Protein AF-A0ABD6YXN8-F1 (afdb_monomer)

Nearest PDB structures (foldseek):
  8iyj-assembly1_V  TM=2.439E-01  e=3.444E+00  Mus musculus
  9cpc-assembly1_4I  TM=1.760E-01  e=2.068E+00  Sus scrofa
  8iyj-assembly1_U  TM=2.249E-01  e=4.838E+00  Mus musculus
  8snb-assembly1_7A  TM=2.550E-01  e=9.021E+00  Strongylocentrotus purpuratus

Mean predicted aligned error: 10.05 Å

pLDDT: mean 81.71, std 11.77, range [41.84, 97.56]

Sequence (280 aa):
MTPPTSPSLIRRILGRIPLLLIFLFILSIIGGIIVLNNLTIAENWFGLNEYQVVETRHQIIRLFPYFWVAGILLVFLVGLVIGIKKRKKSPFYWLFSLLLLPVILFCIGVVSTFLPVDRQLFREEASAKEIMAALPNQSSFKDKELQLVSYSFHIRNVPLKSGIYAVARVINPNTGLQDEYWYYPENLLTKWKKDDDTIELSMEDTIAFDAIDWGVIPKIIKDSEARAAQLDHYVPGVSIVILNGFQGEWTWTVGLNGIRNRTEINYVYDLKGNYQSEWQ

Radius of gyration: 26.65 Å; Cα contacts (8 Å, |Δi|>4): 409; chains: 1; bounding box: 86×31×72 Å

Secondary structure (DSSP, 8-state):
-PPP-PPPHHHHHHHHHHHHHHHHHHHHHHHHHHHHH-HHHHHHHH---HHHHHHHHHHHHHHHHHHHHHHHHHHHHHHHHHHHHTT---HHHHHIIIIIHHHHHHHHHHHHH---TTTTTTTSHHHHHHHHHTTTTSGGGTT-PPEEEEEEEEEEETTTTEEEEEEEEEE-TTTSSEEEEEE-TT-SS-SEEE-S----------EETTSS-TTHHHHHHHHHHHHHTTSSS---EEEEEEEEEETTEEEEEEEEEPTTSSEEEEEEEETT--EEEEE-

Solvent-accessible surface area (backbone atoms only — not comparable to full-atom values): 15295 Å² total; per-residue (Å²): 137,83,77,83,79,74,74,50,71,65,58,56,48,62,66,42,48,62,56,50,52,50,52,52,50,50,51,50,51,54,51,49,54,54,33,56,73,29,66,70,51,29,30,75,77,69,70,40,53,74,45,56,35,53,45,54,44,42,55,50,60,68,45,46,63,56,55,46,53,52,50,41,52,48,51,34,51,52,38,51,52,50,37,62,77,67,64,62,80,55,65,67,55,51,47,39,40,66,43,50,48,40,50,50,51,47,51,50,42,44,72,74,56,49,72,42,90,56,47,49,44,59,62,35,44,69,47,24,35,54,61,59,55,51,59,59,68,33,82,94,35,64,98,54,81,50,33,32,48,34,37,38,36,40,30,71,38,34,70,70,39,17,73,51,39,35,40,42,30,28,42,36,84,87,77,76,43,48,41,41,32,38,35,35,75,84,43,89,86,59,39,70,39,73,53,92,66,69,60,90,69,82,92,70,44,70,44,55,55,83,79,52,61,51,47,31,55,23,51,42,53,52,52,52,48,59,54,47,71,70,49,98,57,62,57,61,33,63,28,35,40,35,39,45,44,58,97,81,46,52,35,33,40,40,28,27,26,31,87,83,80,40,75,51,41,34,40,32,18,41,69,84,46,47,82,73,52,71,52,111

Structure (mmCIF, N/CA/C/O backbone):
data_AF-A0ABD6YXN8-F1
#
_entry.id   AF-A0ABD6YXN8-F1
#
loop_
_atom_site.group_PDB
_atom_site.id
_atom_site.type_symbol
_atom_site.label_atom_id
_atom_site.label_alt_id
_atom_site.label_comp_id
_atom_site.label_asym_id
_atom_site.label_entity_id
_atom_site.label_seq_id
_atom_site.pdbx_PDB_ins_code
_atom_site.Cartn_x
_atom_site.Cartn_y
_atom_site.Cartn_z
_atom_site.occupancy
_atom_site.B_iso_or_equiv
_atom_site.auth_seq_id
_atom_site.auth_comp_id
_atom_site.auth_asym_id
_atom_site.auth_atom_id
_atom_site.pdbx_PDB_model_num
ATOM 1 N N . MET A 1 1 ? 61.738 5.029 -36.314 1.00 42.66 1 MET A N 1
ATOM 2 C CA . MET A 1 1 ? 60.517 5.729 -35.861 1.00 42.66 1 MET A CA 1
ATOM 3 C C . MET A 1 1 ? 59.343 5.176 -36.652 1.00 42.66 1 MET A C 1
ATOM 5 O O . MET A 1 1 ? 59.288 5.392 -37.852 1.00 42.66 1 MET A O 1
ATOM 9 N N . THR A 1 2 ? 58.471 4.388 -36.028 1.00 41.84 2 THR A N 1
ATOM 10 C CA . THR A 1 2 ? 57.230 3.908 -36.655 1.00 41.84 2 THR A CA 1
ATOM 11 C C . THR A 1 2 ? 56.144 4.976 -36.497 1.00 41.84 2 THR A C 1
ATOM 13 O O . THR A 1 2 ? 55.993 5.515 -35.398 1.00 41.84 2 THR A O 1
ATOM 16 N N . PRO A 1 3 ? 55.404 5.334 -37.561 1.00 49.16 3 PRO A N 1
ATOM 17 C CA . PRO A 1 3 ? 54.353 6.336 -37.457 1.00 49.16 3 PRO A CA 1
ATOM 18 C C . PRO A 1 3 ? 53.183 5.767 -36.637 1.00 49.16 3 PRO A C 1
ATOM 20 O O . PRO A 1 3 ? 52.919 4.561 -36.705 1.00 49.16 3 PRO A O 1
ATOM 23 N N . PRO A 1 4 ? 52.454 6.592 -35.867 1.00 51.44 4 PRO A N 1
ATOM 24 C CA . PRO A 1 4 ? 51.252 6.130 -35.194 1.00 51.44 4 PRO A CA 1
ATOM 25 C C . PRO A 1 4 ? 50.220 5.747 -36.257 1.00 51.44 4 PRO A C 1
ATOM 27 O O . PRO A 1 4 ? 49.795 6.575 -37.065 1.00 51.44 4 PRO A O 1
ATOM 30 N N . THR A 1 5 ? 49.812 4.480 -36.271 1.00 54.66 5 THR A N 1
ATOM 31 C CA . THR A 1 5 ? 48.725 4.003 -37.121 1.00 54.66 5 THR A CA 1
ATOM 32 C C . THR A 1 5 ? 47.435 4.700 -36.699 1.00 54.66 5 THR A C 1
ATOM 34 O O . THR A 1 5 ? 46.841 4.400 -35.662 1.00 54.66 5 THR A O 1
ATOM 37 N N . SER A 1 6 ? 47.005 5.669 -37.511 1.00 57.62 6 SER A N 1
ATOM 38 C CA . SER A 1 6 ? 45.659 6.234 -37.452 1.00 57.62 6 SER A CA 1
ATOM 39 C C . SER A 1 6 ? 44.658 5.074 -37.382 1.00 57.62 6 SER A C 1
ATOM 41 O O . SER A 1 6 ? 44.690 4.211 -38.265 1.00 57.62 6 SER A O 1
ATOM 43 N N . PRO A 1 7 ? 43.792 4.988 -36.352 1.00 58.97 7 PRO A N 1
ATOM 44 C CA . PRO A 1 7 ? 42.787 3.938 -36.311 1.00 58.97 7 PRO A CA 1
ATOM 45 C C . PRO A 1 7 ? 41.948 4.041 -37.584 1.00 58.97 7 PRO A C 1
ATOM 47 O O . PRO A 1 7 ? 41.478 5.132 -37.918 1.00 58.97 7 PRO A O 1
ATOM 50 N N . SER A 1 8 ? 41.802 2.918 -38.298 1.00 65.12 8 SER A N 1
ATOM 51 C CA . SER A 1 8 ? 41.073 2.875 -39.566 1.00 65.12 8 SER A CA 1
ATOM 52 C C . SER A 1 8 ? 39.699 3.528 -39.406 1.00 65.12 8 SER A C 1
ATOM 54 O O . SER A 1 8 ? 39.078 3.455 -38.340 1.00 65.12 8 SER A O 1
ATOM 56 N N . LEU A 1 9 ? 39.223 4.187 -40.461 1.00 63.34 9 LEU A N 1
ATOM 57 C CA . LEU A 1 9 ? 37.943 4.902 -40.474 1.00 63.34 9 LEU A CA 1
ATOM 58 C C . LEU A 1 9 ? 36.795 4.006 -39.952 1.00 63.34 9 LEU A C 1
ATOM 60 O O . LEU A 1 9 ? 35.971 4.442 -39.153 1.00 63.34 9 LEU A O 1
ATOM 64 N N . ILE A 1 10 ? 36.863 2.710 -40.273 1.00 59.16 10 ILE A N 1
ATOM 65 C CA . ILE A 1 10 ? 36.002 1.624 -39.786 1.00 59.16 10 ILE A CA 1
ATOM 66 C C . ILE A 1 10 ? 36.055 1.477 -38.255 1.00 59.16 10 ILE A C 1
ATOM 68 O O . ILE A 1 10 ? 35.013 1.428 -37.613 1.00 59.16 10 ILE A O 1
ATOM 72 N N . ARG A 1 11 ? 37.241 1.485 -37.631 1.00 58.16 11 ARG A N 1
ATOM 73 C CA . ARG A 1 11 ? 37.408 1.382 -36.166 1.00 58.16 11 ARG A CA 1
ATOM 74 C C . ARG A 1 11 ? 36.873 2.616 -35.428 1.00 58.16 11 ARG A C 1
ATOM 76 O O . ARG A 1 11 ? 36.373 2.491 -34.312 1.00 58.16 11 ARG A O 1
ATOM 83 N N . ARG A 1 12 ? 36.944 3.803 -36.049 1.00 61.56 12 ARG A N 1
ATOM 84 C CA . ARG A 1 12 ? 36.317 5.036 -35.529 1.00 61.56 12 ARG A CA 1
ATOM 85 C C . ARG A 1 12 ? 34.792 5.001 -35.646 1.00 61.56 12 ARG A C 1
ATOM 87 O O . ARG A 1 12 ? 34.126 5.442 -34.716 1.00 61.56 12 ARG A O 1
ATOM 94 N N . ILE A 1 13 ? 34.247 4.471 -36.743 1.00 62.78 13 ILE A N 1
ATOM 95 C CA . ILE A 1 13 ? 32.797 4.311 -36.944 1.00 62.78 13 ILE A CA 1
ATOM 96 C C . ILE A 1 13 ? 32.237 3.254 -35.985 1.00 62.78 13 ILE A C 1
ATOM 98 O O . ILE A 1 13 ? 31.309 3.551 -35.241 1.00 62.78 13 ILE A O 1
ATOM 102 N N . LEU A 1 14 ? 32.858 2.073 -35.896 1.00 57.16 14 LEU A N 1
ATOM 103 C CA . LEU A 1 14 ? 32.475 1.012 -34.954 1.00 57.16 14 LEU A CA 1
ATOM 104 C C . LEU A 1 14 ? 32.554 1.451 -33.489 1.00 57.16 14 LEU A C 1
ATOM 106 O O . LEU A 1 14 ? 31.737 1.020 -32.689 1.00 57.16 14 LEU A O 1
ATOM 110 N N . GLY A 1 15 ? 33.480 2.345 -33.131 1.00 62.03 15 GLY A N 1
ATOM 111 C CA . GLY A 1 15 ? 33.519 2.942 -31.793 1.00 62.03 15 GLY A CA 1
ATOM 112 C C . GLY A 1 15 ? 32.379 3.932 -31.508 1.00 62.03 15 GLY A C 1
ATOM 113 O O . GLY A 1 15 ? 32.082 4.189 -30.344 1.00 62.03 15 GLY A O 1
ATOM 114 N N . ARG A 1 16 ? 31.734 4.484 -32.547 1.00 67.94 16 ARG A N 1
ATOM 115 C CA . ARG A 1 16 ? 30.609 5.433 -32.449 1.00 67.94 16 ARG A CA 1
ATOM 116 C C . ARG A 1 16 ? 29.239 4.760 -32.541 1.00 67.94 16 ARG A C 1
ATOM 118 O O . ARG A 1 16 ? 28.282 5.324 -32.025 1.00 67.94 16 ARG A O 1
ATOM 125 N N . ILE A 1 17 ? 29.145 3.569 -33.138 1.00 71.88 17 ILE A N 1
ATOM 126 C CA . ILE A 1 17 ? 27.901 2.780 -33.216 1.00 71.88 17 ILE A CA 1
ATOM 127 C C . ILE A 1 17 ? 27.285 2.528 -31.826 1.00 71.88 17 ILE A C 1
ATOM 129 O O . ILE A 1 17 ? 26.100 2.806 -31.671 1.00 71.88 17 ILE A O 1
ATOM 133 N N . PRO A 1 18 ? 28.036 2.107 -30.786 1.00 67.62 18 PRO A N 1
ATOM 134 C CA . PRO A 1 18 ? 27.482 1.952 -29.441 1.00 67.62 18 PRO A CA 1
ATOM 135 C C . PRO A 1 18 ? 26.894 3.255 -28.899 1.00 67.62 18 PRO A C 1
ATOM 137 O O . PRO A 1 18 ? 25.856 3.250 -28.252 1.00 67.62 18 PRO A O 1
ATOM 140 N N . LEU A 1 19 ? 27.539 4.382 -29.200 1.00 70.38 19 LEU A N 1
ATOM 141 C CA . LEU A 1 19 ? 27.128 5.705 -28.738 1.00 70.38 19 LEU A CA 1
ATOM 142 C C . LEU A 1 19 ? 25.850 6.177 -29.452 1.00 70.38 19 LEU A C 1
ATOM 144 O O . LEU A 1 19 ? 24.963 6.729 -28.811 1.00 70.38 19 LEU A O 1
ATOM 148 N N . LEU A 1 20 ? 25.726 5.888 -30.753 1.00 73.81 20 LEU A N 1
ATOM 149 C CA . LEU A 1 20 ? 24.503 6.099 -31.532 1.00 73.81 20 LEU A CA 1
ATOM 150 C C . LEU A 1 20 ? 23.351 5.223 -31.018 1.00 73.81 20 LEU A C 1
ATOM 152 O O . LEU A 1 20 ? 22.244 5.717 -30.848 1.00 73.81 20 LEU A O 1
ATOM 156 N N . LEU A 1 21 ? 23.606 3.941 -30.743 1.00 71.69 21 LEU A N 1
ATOM 157 C CA . LEU A 1 21 ? 22.595 3.023 -30.211 1.00 71.69 21 LEU A CA 1
ATOM 158 C C . LEU A 1 21 ? 22.110 3.462 -28.826 1.00 71.69 21 LEU A C 1
ATOM 160 O O . LEU A 1 21 ? 20.909 3.466 -28.585 1.00 71.69 21 LEU A O 1
ATOM 164 N N . ILE A 1 22 ? 23.019 3.902 -27.949 1.00 72.12 22 ILE A N 1
ATOM 165 C CA . ILE A 1 22 ? 22.663 4.496 -26.650 1.00 72.12 22 ILE A CA 1
ATOM 166 C C . ILE A 1 22 ? 21.808 5.751 -26.852 1.00 72.12 22 ILE A C 1
ATOM 168 O O . ILE A 1 22 ? 20.797 5.917 -26.178 1.00 72.12 22 ILE A O 1
ATOM 172 N N . PHE A 1 23 ? 22.176 6.620 -27.794 1.00 73.06 23 PHE A N 1
ATOM 173 C CA . PHE A 1 23 ? 21.411 7.830 -28.091 1.00 73.06 23 PHE A CA 1
ATOM 174 C C . PHE A 1 23 ? 19.995 7.520 -28.603 1.00 73.06 23 PHE A C 1
ATOM 176 O O . PHE A 1 23 ? 19.026 8.089 -28.103 1.00 73.06 23 PHE A O 1
ATOM 183 N N . LEU A 1 24 ? 19.856 6.580 -29.543 1.00 76.62 24 LEU A N 1
ATOM 184 C CA . LEU A 1 24 ? 18.557 6.127 -30.052 1.00 76.62 24 LEU A CA 1
ATOM 185 C C . LEU A 1 24 ? 17.719 5.450 -28.963 1.00 76.62 24 LEU A C 1
ATOM 187 O O . LEU A 1 24 ? 16.514 5.671 -28.891 1.00 76.62 24 LEU A O 1
ATOM 191 N N . PHE A 1 25 ? 18.353 4.678 -28.082 1.00 72.06 25 PHE A N 1
ATOM 192 C CA . PHE A 1 25 ? 17.695 4.065 -26.934 1.00 72.06 25 PHE A CA 1
ATOM 193 C C . PHE A 1 25 ? 17.151 5.119 -25.959 1.00 72.06 25 PHE A C 1
ATOM 195 O O . PHE A 1 25 ? 15.993 5.041 -25.558 1.00 72.06 25 PHE A O 1
ATOM 202 N N . ILE A 1 26 ? 17.938 6.155 -25.641 1.00 73.50 26 ILE A N 1
ATOM 203 C CA . ILE A 1 26 ? 17.490 7.278 -24.802 1.00 73.50 26 ILE A CA 1
ATOM 204 C C . ILE A 1 26 ? 16.318 8.017 -25.462 1.00 73.50 26 ILE A C 1
ATOM 206 O O . ILE A 1 26 ? 15.319 8.284 -24.796 1.00 73.50 26 ILE A O 1
ATOM 210 N N . LEU A 1 27 ? 16.398 8.305 -26.766 1.00 72.38 27 LEU A N 1
ATOM 211 C CA . LEU A 1 27 ? 15.293 8.915 -27.515 1.00 72.38 27 LEU A CA 1
ATOM 212 C C . LEU A 1 27 ? 14.026 8.053 -27.478 1.00 72.38 27 LEU A C 1
ATOM 214 O O . LEU A 1 27 ? 12.938 8.588 -27.284 1.00 72.38 27 LEU A O 1
ATOM 218 N N . SER A 1 28 ? 14.162 6.733 -27.613 1.00 71.06 28 SER A N 1
ATOM 219 C CA . SER A 1 28 ? 13.041 5.796 -27.515 1.00 71.06 28 SER A CA 1
ATOM 220 C C . SER A 1 28 ? 12.406 5.799 -26.123 1.00 71.06 28 SER A C 1
ATOM 222 O O . SER A 1 28 ? 11.184 5.735 -26.025 1.00 71.06 28 SER A O 1
ATOM 224 N N . ILE A 1 29 ? 13.204 5.898 -25.053 1.00 71.88 29 ILE A N 1
ATOM 225 C CA . ILE A 1 29 ? 12.693 6.009 -23.677 1.00 71.88 29 ILE A CA 1
ATOM 226 C C . ILE A 1 29 ? 11.925 7.319 -23.498 1.00 71.88 29 ILE A C 1
ATOM 228 O O . ILE A 1 29 ? 10.803 7.306 -22.999 1.00 71.88 29 ILE A O 1
ATOM 232 N N . ILE A 1 30 ? 12.502 8.446 -23.927 1.00 73.06 30 ILE A N 1
ATOM 233 C CA . ILE A 1 30 ? 11.860 9.764 -23.821 1.00 73.06 30 ILE A CA 1
ATOM 234 C C . ILE A 1 30 ? 10.550 9.783 -24.619 1.00 73.06 30 ILE A C 1
ATOM 236 O O . ILE A 1 30 ? 9.523 10.205 -24.093 1.00 73.06 30 ILE A O 1
ATOM 240 N N . GLY A 1 31 ? 10.565 9.270 -25.853 1.00 73.62 31 GLY A N 1
ATOM 241 C CA . GLY A 1 31 ? 9.370 9.130 -26.682 1.00 73.62 31 GLY A CA 1
ATOM 242 C C . GLY A 1 31 ? 8.301 8.265 -26.014 1.00 73.62 31 GLY A C 1
ATOM 243 O O . GLY A 1 31 ? 7.150 8.683 -25.926 1.00 73.62 31 GLY A O 1
ATOM 244 N N . GLY A 1 32 ? 8.687 7.114 -25.454 1.00 72.88 32 GLY A N 1
ATOM 245 C CA . GLY A 1 32 ? 7.783 6.239 -24.705 1.00 72.88 32 GLY A CA 1
ATOM 246 C C . GLY A 1 32 ? 7.149 6.925 -23.491 1.00 72.88 32 GLY A C 1
ATOM 247 O O . GLY A 1 32 ? 5.945 6.817 -23.290 1.00 72.88 32 GLY A O 1
ATOM 248 N N . ILE A 1 33 ? 7.919 7.697 -22.718 1.00 73.19 33 ILE A N 1
ATOM 249 C CA . ILE A 1 33 ? 7.402 8.452 -21.563 1.00 73.19 33 ILE A CA 1
ATOM 250 C C . ILE A 1 33 ? 6.413 9.544 -21.998 1.00 73.19 33 ILE A C 1
ATOM 252 O O . ILE A 1 33 ? 5.406 9.757 -21.323 1.00 73.19 33 ILE A O 1
ATOM 256 N N . ILE A 1 34 ? 6.678 10.238 -23.110 1.00 73.25 34 ILE A N 1
ATOM 257 C CA . ILE A 1 34 ? 5.770 11.265 -23.646 1.00 73.25 34 ILE A CA 1
ATOM 258 C C . ILE A 1 34 ? 4.446 10.630 -24.081 1.00 73.25 34 ILE A C 1
ATOM 260 O O . ILE A 1 34 ? 3.382 11.125 -23.712 1.00 73.25 34 ILE A O 1
ATOM 264 N N . VAL A 1 35 ? 4.511 9.514 -24.812 1.00 73.12 35 VAL A N 1
ATOM 265 C CA . VAL A 1 35 ? 3.330 8.760 -25.256 1.00 73.12 35 VAL A CA 1
ATOM 266 C C . VAL A 1 35 ? 2.512 8.288 -24.052 1.00 73.12 35 VAL A C 1
ATOM 268 O O . VAL A 1 35 ? 1.315 8.538 -23.990 1.00 73.12 35 VAL A O 1
ATOM 271 N N . LEU A 1 36 ? 3.148 7.668 -23.056 1.00 73.94 36 LEU A N 1
ATOM 272 C CA . LEU A 1 36 ? 2.460 7.091 -21.894 1.00 73.94 36 LEU A CA 1
ATOM 273 C C . LEU A 1 36 ? 1.880 8.127 -20.917 1.00 73.94 36 LEU A C 1
ATOM 275 O O . LEU A 1 36 ? 1.124 7.765 -20.016 1.00 73.94 36 LEU A O 1
ATOM 279 N N . ASN A 1 37 ? 2.218 9.407 -21.081 1.00 77.56 37 ASN A N 1
ATOM 280 C CA . ASN A 1 37 ? 1.626 10.509 -20.322 1.00 77.56 37 ASN A CA 1
ATOM 281 C C . ASN A 1 37 ? 0.539 11.267 -21.094 1.00 77.56 37 ASN A C 1
ATOM 283 O O . ASN A 1 37 ? -0.115 12.132 -20.514 1.00 77.56 37 ASN A O 1
ATOM 287 N N . ASN A 1 38 ? 0.322 10.956 -22.374 1.00 79.44 38 ASN A N 1
ATOM 288 C CA . ASN A 1 38 ? -0.699 11.594 -23.194 1.00 79.44 38 ASN A CA 1
ATOM 289 C C . ASN A 1 38 ? -1.634 10.538 -23.793 1.00 79.44 38 ASN A C 1
ATOM 291 O O . ASN A 1 38 ? -1.301 9.885 -24.780 1.00 79.44 38 ASN A O 1
ATOM 295 N N . LEU A 1 39 ? -2.827 10.417 -23.203 1.00 78.19 39 LEU A N 1
ATOM 296 C CA . LEU A 1 39 ? -3.853 9.450 -23.604 1.00 78.19 39 LEU A CA 1
ATOM 297 C C . LEU A 1 39 ? -4.196 9.547 -25.093 1.00 78.19 39 LEU A C 1
ATOM 299 O O . LEU A 1 39 ? -4.263 8.531 -25.771 1.00 78.19 39 LEU A O 1
ATOM 303 N N . THR A 1 40 ? -4.318 10.765 -25.622 1.00 78.69 40 THR A N 1
ATOM 304 C CA . THR A 1 40 ? -4.637 11.003 -27.033 1.00 78.69 40 THR A CA 1
ATOM 305 C C . THR A 1 40 ? -3.527 10.517 -27.962 1.00 78.69 40 THR A C 1
ATOM 307 O O . THR A 1 40 ? -3.805 9.978 -29.029 1.00 78.69 40 THR A O 1
ATOM 310 N N . ILE A 1 41 ? -2.258 10.693 -27.590 1.00 78.88 41 ILE A N 1
ATOM 311 C CA . ILE A 1 41 ? -1.137 10.189 -28.397 1.00 78.88 41 ILE A CA 1
ATOM 312 C C . ILE A 1 41 ? -1.068 8.663 -28.303 1.00 78.88 41 ILE A C 1
ATOM 314 O O . ILE A 1 41 ? -0.882 8.004 -29.322 1.00 78.88 41 ILE A O 1
ATOM 318 N N . ALA A 1 42 ? -1.241 8.098 -27.108 1.00 80.25 42 ALA A N 1
ATOM 319 C CA . ALA A 1 42 ? -1.198 6.655 -26.902 1.00 80.25 42 ALA A CA 1
ATOM 320 C C . ALA A 1 42 ? -2.320 5.914 -27.648 1.00 80.25 42 ALA A C 1
ATOM 322 O O . ALA A 1 42 ? -2.053 4.905 -28.302 1.00 80.25 42 ALA A O 1
ATOM 323 N N . GLU A 1 43 ? -3.541 6.448 -27.623 1.00 83.50 43 GLU A N 1
ATOM 324 C CA . GLU A 1 43 ? -4.670 5.922 -28.390 1.00 83.50 43 GLU A CA 1
ATOM 325 C C . GLU A 1 43 ? -4.401 6.026 -29.899 1.00 83.50 43 GLU A C 1
ATOM 327 O O . GLU A 1 43 ? -4.468 5.028 -30.612 1.00 83.50 43 GLU A O 1
ATOM 332 N N . ASN A 1 44 ? -3.990 7.199 -30.391 1.00 84.38 44 ASN A N 1
ATOM 333 C CA . ASN A 1 44 ? -3.799 7.417 -31.828 1.00 84.38 44 ASN A CA 1
ATOM 334 C C . ASN A 1 44 ? -2.610 6.651 -32.430 1.00 84.38 44 ASN A C 1
ATOM 336 O O . ASN A 1 44 ? -2.651 6.289 -33.603 1.00 84.38 44 ASN A O 1
ATOM 340 N N . TRP A 1 45 ? -1.521 6.463 -31.680 1.00 82.31 45 TRP A N 1
ATOM 341 C CA . TRP A 1 45 ? -0.292 5.854 -32.208 1.00 82.31 45 TRP A CA 1
ATOM 342 C C . TRP A 1 45 ? -0.208 4.352 -31.934 1.00 82.31 45 TRP A C 1
ATOM 344 O O . TRP A 1 45 ? 0.425 3.636 -32.709 1.00 82.31 45 TRP A O 1
ATOM 354 N N . PHE A 1 46 ? -0.828 3.874 -30.850 1.00 79.88 46 PHE A N 1
ATOM 355 C CA . PHE A 1 46 ? -0.711 2.485 -30.393 1.00 79.88 46 PHE A CA 1
ATOM 356 C C . PHE A 1 46 ? -2.060 1.780 -30.199 1.00 79.88 46 PHE A C 1
ATOM 358 O O . PHE A 1 46 ? -2.065 0.589 -29.898 1.00 79.88 46 PHE A O 1
ATOM 365 N N . GLY A 1 47 ? -3.192 2.472 -30.372 1.00 82.75 47 GLY A N 1
ATOM 366 C CA . GLY A 1 47 ? -4.527 1.894 -30.189 1.00 82.75 47 GLY A CA 1
ATOM 367 C C . GLY A 1 47 ? -4.840 1.512 -28.740 1.00 82.75 47 GLY A C 1
ATOM 368 O O . GLY A 1 47 ? -5.690 0.656 -28.510 1.00 82.75 47 GLY A O 1
ATOM 369 N N . LEU A 1 48 ? -4.125 2.090 -27.769 1.00 85.31 48 LEU A N 1
ATOM 370 C CA . LEU A 1 48 ? -4.285 1.764 -26.353 1.00 85.31 48 LEU A CA 1
ATOM 371 C C . LEU A 1 48 ? -5.453 2.543 -25.743 1.00 85.31 48 LEU A C 1
ATOM 373 O O . LEU A 1 48 ? -5.539 3.759 -25.913 1.00 85.31 48 LEU A O 1
ATOM 377 N N . ASN A 1 49 ? -6.303 1.860 -24.975 1.00 87.25 49 ASN A N 1
ATOM 378 C CA . ASN A 1 49 ? -7.340 2.518 -24.177 1.00 87.25 49 ASN A CA 1
ATOM 379 C C . ASN A 1 49 ? -6.772 3.117 -22.870 1.00 87.25 49 ASN A C 1
ATOM 381 O O . ASN A 1 49 ? -5.645 2.817 -22.468 1.00 87.25 49 ASN A O 1
ATOM 385 N N . GLU A 1 50 ? -7.562 3.948 -22.178 1.00 85.62 50 GLU A N 1
ATOM 386 C CA . GLU A 1 50 ? -7.140 4.657 -20.954 1.00 85.62 50 GLU A CA 1
ATOM 387 C C . GLU A 1 50 ? -6.553 3.712 -19.888 1.00 85.62 50 GLU A C 1
ATOM 389 O O . GLU A 1 50 ? -5.492 3.984 -19.321 1.00 85.62 50 GLU A O 1
ATOM 394 N N . TYR A 1 51 ? -7.200 2.565 -19.672 1.00 87.25 51 TYR A N 1
ATOM 395 C CA . TYR A 1 51 ? -6.780 1.554 -18.704 1.00 87.25 51 TYR A CA 1
ATOM 396 C C . TYR A 1 51 ? -5.434 0.918 -19.077 1.00 87.25 51 TYR A C 1
ATOM 398 O O . TYR A 1 51 ? -4.549 0.828 -18.227 1.00 87.25 51 TYR A O 1
ATOM 406 N N . GLN A 1 52 ? -5.235 0.554 -20.346 1.00 86.88 52 GLN A N 1
ATOM 407 C CA . GLN A 1 52 ? -3.989 -0.042 -20.847 1.00 86.88 52 GLN A CA 1
ATOM 408 C C . GLN A 1 52 ? -2.804 0.929 -20.777 1.00 86.88 52 GLN A C 1
ATOM 410 O O . GLN A 1 52 ? -1.683 0.532 -20.443 1.00 86.88 52 GLN A O 1
ATOM 415 N N . VAL A 1 53 ? -3.035 2.214 -21.069 1.00 85.62 53 VAL A N 1
ATOM 416 C CA . VAL A 1 53 ? -1.997 3.252 -20.960 1.00 85.62 53 VAL A CA 1
ATOM 417 C C . VAL A 1 53 ? -1.542 3.394 -19.512 1.00 85.62 53 VAL A C 1
ATOM 419 O O . VAL A 1 53 ? -0.341 3.389 -19.224 1.00 85.62 53 VAL A O 1
ATOM 422 N N . VAL A 1 54 ? -2.500 3.482 -18.589 1.00 84.19 54 VAL A N 1
ATOM 423 C CA . VAL A 1 54 ? -2.221 3.626 -17.159 1.00 84.19 54 VAL A CA 1
ATOM 424 C C . VAL A 1 54 ? -1.556 2.370 -16.594 1.00 84.19 54 VAL A C 1
ATOM 426 O O . VAL A 1 54 ? -0.581 2.493 -15.851 1.00 84.19 54 VAL A O 1
ATOM 429 N N . GLU A 1 55 ? -2.007 1.179 -16.990 1.00 87.44 55 GLU A N 1
ATOM 430 C CA . GLU A 1 55 ? -1.374 -0.089 -16.628 1.00 87.44 55 GLU A CA 1
ATOM 431 C C . GLU A 1 55 ? 0.097 -0.119 -17.053 1.00 87.44 55 GLU A C 1
ATOM 433 O O . GLU A 1 55 ? 0.984 -0.328 -16.221 1.00 87.44 55 GLU A O 1
ATOM 438 N N . THR A 1 56 ? 0.370 0.162 -18.330 1.00 84.06 56 THR A N 1
ATOM 439 C CA . THR A 1 56 ? 1.728 0.158 -18.896 1.00 84.06 56 THR A CA 1
ATOM 440 C C . THR A 1 56 ? 2.623 1.158 -18.168 1.00 84.06 56 THR A C 1
ATOM 442 O O . THR A 1 56 ? 3.750 0.840 -17.773 1.00 84.06 56 THR A O 1
ATOM 445 N N . ARG A 1 57 ? 2.104 2.363 -17.903 1.00 81.94 57 ARG A N 1
ATOM 446 C CA . ARG A 1 57 ? 2.800 3.384 -17.114 1.00 81.94 57 ARG A CA 1
ATOM 447 C C . ARG A 1 57 ? 3.132 2.875 -15.710 1.00 81.94 57 ARG A C 1
ATOM 449 O O . ARG A 1 57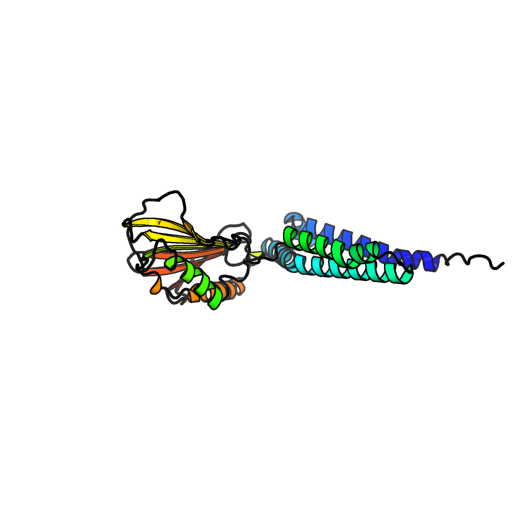 ? 4.265 3.031 -15.257 1.00 81.94 57 ARG A O 1
ATOM 456 N N . HIS A 1 58 ? 2.181 2.251 -15.016 1.00 83.50 58 HIS A N 1
ATOM 457 C CA . HIS A 1 58 ? 2.397 1.716 -13.670 1.00 83.50 58 HIS A CA 1
ATOM 458 C C . HIS A 1 58 ? 3.393 0.550 -13.650 1.00 83.50 58 HIS A C 1
ATOM 460 O O . HIS A 1 58 ? 4.216 0.475 -12.735 1.00 83.50 58 HIS A O 1
ATOM 466 N N . GLN A 1 59 ? 3.374 -0.326 -14.657 1.00 81.44 59 GLN A N 1
ATOM 467 C CA . GLN A 1 59 ? 4.372 -1.387 -14.814 1.00 81.44 59 GLN A CA 1
ATOM 468 C C . GLN A 1 59 ? 5.784 -0.800 -14.972 1.00 81.44 59 GLN A C 1
ATOM 470 O O . GLN A 1 59 ? 6.704 -1.225 -14.275 1.00 81.44 59 GLN A O 1
ATOM 475 N N . ILE A 1 60 ? 5.954 0.238 -15.797 1.00 77.31 60 ILE A N 1
ATOM 476 C CA . ILE A 1 60 ? 7.247 0.918 -15.977 1.00 77.31 60 ILE A CA 1
ATOM 477 C C . ILE A 1 60 ? 7.707 1.611 -14.691 1.00 77.31 60 ILE A C 1
ATOM 479 O O . ILE A 1 60 ? 8.871 1.480 -14.310 1.00 77.31 60 ILE A O 1
ATOM 483 N N . ILE A 1 61 ? 6.802 2.293 -13.981 1.00 76.56 61 ILE A N 1
ATOM 484 C CA . ILE A 1 61 ? 7.105 2.925 -12.687 1.00 76.56 61 ILE A CA 1
ATOM 485 C C . ILE A 1 61 ? 7.635 1.885 -11.687 1.00 76.56 61 ILE A C 1
ATOM 487 O O . ILE A 1 61 ? 8.621 2.141 -10.997 1.00 76.56 61 ILE A O 1
ATOM 491 N N . ARG A 1 62 ? 7.047 0.682 -11.647 1.00 75.12 62 ARG A N 1
ATOM 492 C CA . ARG A 1 62 ? 7.525 -0.420 -10.790 1.00 75.12 62 ARG A CA 1
ATOM 493 C C . ARG A 1 62 ? 8.909 -0.941 -11.191 1.00 75.12 62 ARG A C 1
ATOM 495 O O . ARG A 1 62 ? 9.613 -1.468 -10.332 1.00 75.12 62 ARG A O 1
ATOM 502 N N . LEU A 1 63 ? 9.303 -0.802 -12.458 1.00 75.62 63 LEU A N 1
ATOM 503 C CA . LEU A 1 63 ? 10.615 -1.224 -12.962 1.00 75.62 63 LEU A CA 1
ATOM 504 C C . LEU A 1 63 ? 11.724 -0.186 -12.725 1.00 75.62 63 LEU A C 1
ATOM 506 O O . LEU A 1 63 ? 12.906 -0.532 -12.733 1.00 75.62 63 LEU A O 1
ATOM 510 N N . PHE A 1 64 ? 11.359 1.074 -12.490 1.00 73.75 64 PHE A N 1
ATOM 511 C CA . PHE A 1 64 ? 12.289 2.197 -12.364 1.00 73.75 64 PHE A CA 1
ATOM 512 C C . PHE A 1 64 ? 13.408 1.992 -11.314 1.00 73.75 64 PHE A C 1
ATOM 514 O O . PHE A 1 64 ? 14.567 2.269 -11.639 1.00 73.75 64 PHE A O 1
ATOM 521 N N . PRO A 1 65 ? 13.151 1.407 -10.122 1.00 73.38 65 PRO A N 1
ATOM 522 C CA . PRO A 1 65 ? 14.217 1.091 -9.167 1.00 73.38 65 PRO A CA 1
ATOM 523 C C . PRO A 1 65 ? 15.280 0.133 -9.729 1.00 73.38 65 PRO A C 1
ATOM 525 O O . PRO A 1 65 ? 16.473 0.318 -9.488 1.00 73.38 65 PRO A O 1
ATOM 528 N N . TYR A 1 66 ? 14.879 -0.863 -10.525 1.00 75.38 66 TYR A N 1
ATOM 529 C CA . TYR A 1 66 ? 15.814 -1.819 -11.129 1.00 75.38 66 TYR A CA 1
ATOM 530 C C . TYR A 1 66 ? 16.685 -1.160 -12.200 1.00 75.38 66 TYR A C 1
ATOM 532 O O . TYR A 1 66 ? 17.887 -1.423 -12.255 1.00 75.38 66 TYR A O 1
ATOM 540 N N . PHE A 1 67 ? 16.110 -0.262 -13.010 1.00 75.88 67 PHE A N 1
ATOM 541 C CA . PHE A 1 67 ? 16.884 0.538 -13.963 1.00 75.88 67 PHE A CA 1
ATOM 542 C C . PHE A 1 67 ? 17.930 1.403 -13.256 1.00 75.88 67 PHE A C 1
ATOM 544 O O . PHE A 1 67 ? 19.059 1.507 -13.741 1.00 75.88 67 PHE A O 1
ATOM 551 N N . TRP A 1 68 ? 17.607 1.955 -12.082 1.00 75.00 68 TRP A N 1
ATOM 552 C CA . TRP A 1 68 ? 18.593 2.698 -11.303 1.00 75.00 68 TRP A CA 1
ATOM 553 C C . TRP A 1 68 ? 19.723 1.838 -10.765 1.00 75.00 68 TRP A C 1
ATOM 555 O O . TRP A 1 68 ? 20.887 2.205 -10.928 1.00 75.00 68 TRP A O 1
ATOM 565 N N . VAL A 1 69 ? 19.409 0.688 -10.167 1.00 78.00 69 VAL A N 1
ATOM 566 C CA . VAL A 1 69 ? 20.432 -0.247 -9.675 1.00 78.00 69 VAL A CA 1
ATOM 567 C C . VAL A 1 69 ? 21.343 -0.697 -10.820 1.00 78.00 69 VAL A C 1
ATOM 569 O O . VAL A 1 69 ? 22.567 -0.682 -10.675 1.00 78.00 69 VAL A O 1
ATOM 572 N N . ALA A 1 70 ? 20.774 -1.017 -11.985 1.00 80.44 70 ALA A N 1
ATOM 573 C CA . ALA A 1 70 ? 21.543 -1.358 -13.178 1.00 80.44 70 ALA A CA 1
ATOM 574 C C . ALA A 1 70 ? 22.444 -0.197 -13.641 1.00 80.44 70 ALA A C 1
ATOM 576 O O . ALA A 1 70 ? 23.608 -0.417 -13.977 1.00 80.44 70 ALA A O 1
ATOM 577 N N . GLY A 1 71 ? 21.945 1.043 -13.606 1.00 80.25 71 GLY A N 1
ATOM 578 C CA . GLY A 1 71 ? 22.724 2.244 -13.910 1.00 80.25 71 GLY A CA 1
ATOM 579 C C . GLY A 1 71 ? 23.903 2.455 -12.954 1.00 80.25 71 GLY A C 1
ATOM 580 O O . GLY A 1 71 ? 25.019 2.714 -13.403 1.00 80.25 71 GLY A O 1
ATOM 581 N N . ILE A 1 72 ? 23.691 2.277 -11.646 1.00 83.06 72 ILE A N 1
ATOM 582 C CA . ILE A 1 72 ? 24.748 2.363 -10.624 1.00 83.06 72 ILE A CA 1
ATOM 583 C C . ILE A 1 72 ? 25.821 1.297 -10.871 1.00 83.06 72 ILE A C 1
ATOM 585 O O . ILE A 1 72 ? 27.015 1.607 -10.878 1.00 83.06 72 ILE A O 1
ATOM 589 N N . LEU A 1 73 ? 25.403 0.056 -11.132 1.00 82.69 73 LEU A N 1
ATOM 590 C CA . LEU A 1 73 ? 26.307 -1.054 -11.428 1.00 82.69 73 LEU A CA 1
ATOM 591 C C . LEU A 1 73 ? 27.117 -0.795 -12.707 1.00 82.69 73 LEU A C 1
ATOM 593 O O . LEU A 1 73 ? 28.321 -1.049 -12.743 1.00 82.69 73 LEU A O 1
ATOM 597 N N . LEU A 1 74 ? 26.494 -0.220 -13.736 1.00 82.81 74 LEU A N 1
ATOM 598 C CA . LEU A 1 74 ? 27.182 0.174 -14.962 1.00 82.81 74 LEU A CA 1
ATOM 599 C C . LEU A 1 74 ? 28.233 1.263 -14.700 1.00 82.81 74 LEU A C 1
ATOM 601 O O . LEU A 1 74 ? 29.365 1.137 -15.168 1.00 82.81 74 LEU A O 1
ATOM 605 N N . VAL A 1 75 ? 27.896 2.309 -13.936 1.00 81.38 75 VAL A N 1
AT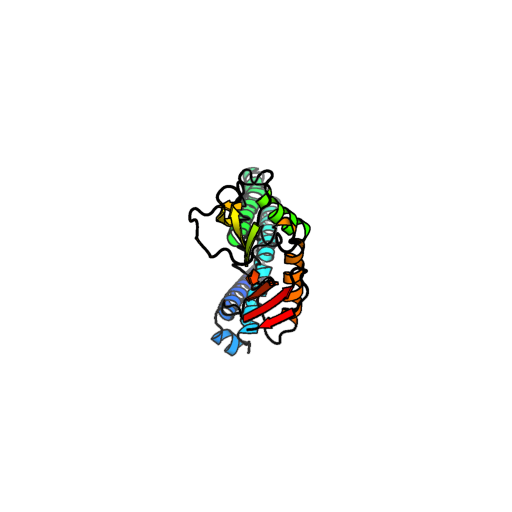OM 606 C CA . VAL A 1 75 ? 28.839 3.381 -13.561 1.00 81.38 75 VAL A CA 1
ATOM 607 C C . VAL A 1 75 ? 30.028 2.813 -12.784 1.00 81.38 75 VAL A C 1
ATOM 609 O O . VAL A 1 75 ? 31.174 3.153 -13.090 1.00 81.38 75 VAL A O 1
ATOM 612 N N . PHE A 1 76 ? 29.770 1.902 -11.844 1.00 84.75 76 PHE A N 1
ATOM 613 C CA . PHE A 1 76 ? 30.805 1.191 -11.098 1.00 84.75 76 PHE A CA 1
ATOM 614 C C . PHE A 1 76 ? 31.745 0.410 -12.031 1.00 84.75 76 PHE A C 1
ATOM 616 O O . PHE A 1 76 ? 32.963 0.593 -11.984 1.00 84.75 76 PHE A O 1
ATOM 623 N N . LEU A 1 77 ? 31.196 -0.411 -12.937 1.00 84.88 77 LEU A N 1
ATOM 624 C CA . LEU A 1 77 ? 31.982 -1.205 -13.889 1.00 84.88 77 LEU A CA 1
ATOM 625 C C . LEU A 1 77 ? 32.799 -0.328 -14.844 1.00 84.88 77 LEU A C 1
ATOM 627 O O . LEU A 1 77 ? 33.971 -0.610 -15.098 1.00 84.88 77 LEU A O 1
ATOM 631 N N . VAL A 1 78 ? 32.216 0.755 -15.359 1.00 82.56 78 VAL A N 1
ATOM 632 C CA . VAL A 1 78 ? 32.915 1.703 -16.236 1.00 82.56 78 VAL A CA 1
ATOM 633 C C . VAL A 1 78 ? 34.056 2.392 -15.486 1.00 82.56 78 VAL A C 1
ATOM 635 O O . VAL A 1 78 ? 35.167 2.481 -16.017 1.00 82.56 78 VAL A O 1
ATOM 638 N N . GLY A 1 79 ? 33.819 2.832 -14.245 1.00 82.19 79 GLY A N 1
ATOM 639 C CA . GLY A 1 79 ? 34.852 3.384 -13.367 1.00 82.19 79 GLY A CA 1
ATOM 640 C C . GLY A 1 79 ? 36.003 2.400 -13.156 1.00 82.19 79 GLY A C 1
ATOM 641 O O . GLY A 1 79 ? 37.167 2.748 -13.362 1.00 82.19 79 GLY A O 1
ATOM 642 N N . LEU A 1 80 ? 35.682 1.139 -12.870 1.00 86.06 80 LEU A N 1
ATOM 643 C CA . LEU A 1 80 ? 36.660 0.070 -12.692 1.00 86.06 80 LEU A CA 1
ATOM 644 C C . LEU A 1 80 ? 37.493 -0.179 -13.960 1.00 86.06 80 LEU A C 1
ATOM 646 O O . LEU A 1 80 ? 38.726 -0.154 -13.912 1.00 86.06 80 LEU A O 1
ATOM 650 N N . VAL A 1 81 ? 36.844 -0.342 -15.116 1.00 85.75 81 VAL A N 1
ATOM 651 C CA . VAL A 1 81 ? 37.521 -0.580 -16.403 1.00 85.75 81 VAL A CA 1
ATOM 652 C C . VAL A 1 81 ? 38.430 0.592 -16.778 1.00 85.75 81 VAL A C 1
ATOM 654 O O . VAL A 1 81 ? 39.567 0.380 -17.211 1.00 85.75 81 VAL A O 1
ATOM 657 N N . ILE A 1 82 ? 37.973 1.836 -16.600 1.00 84.25 82 ILE A N 1
ATOM 658 C CA . ILE A 1 82 ? 38.783 3.031 -16.879 1.00 84.25 82 ILE A CA 1
ATOM 659 C C . ILE A 1 82 ? 39.980 3.105 -15.926 1.00 84.25 82 ILE A C 1
ATOM 661 O O . ILE A 1 82 ? 41.092 3.390 -16.384 1.00 84.25 82 ILE A O 1
ATOM 665 N N . GLY A 1 83 ? 39.775 2.828 -14.637 1.00 85.19 83 GLY A N 1
ATOM 666 C CA . GLY A 1 83 ? 40.819 2.809 -13.617 1.00 85.19 83 GLY A CA 1
ATOM 667 C C . GLY A 1 83 ? 41.943 1.834 -13.943 1.00 85.19 83 GLY A C 1
ATOM 668 O O . GLY A 1 83 ? 43.113 2.232 -13.973 1.00 85.19 83 GLY A O 1
ATOM 669 N N . ILE A 1 84 ? 41.583 0.591 -14.281 1.00 86.81 84 ILE A N 1
ATOM 670 C CA . ILE A 1 84 ? 42.526 -0.464 -14.680 1.00 86.81 84 ILE A CA 1
ATOM 671 C C . ILE A 1 84 ? 43.239 -0.074 -15.980 1.00 86.81 84 ILE A C 1
ATOM 673 O O . ILE A 1 84 ? 44.471 -0.041 -16.033 1.00 86.81 84 ILE A O 1
ATOM 677 N N . LYS A 1 85 ? 42.486 0.291 -17.027 1.00 85.94 85 LYS A N 1
ATOM 678 C CA . LYS A 1 85 ? 43.043 0.595 -18.356 1.00 85.94 85 LYS A CA 1
ATOM 679 C C . LYS A 1 85 ? 43.997 1.788 -18.336 1.00 85.94 85 LYS A C 1
ATOM 681 O O . LYS A 1 85 ? 45.010 1.777 -19.031 1.00 85.94 85 LYS A O 1
ATOM 686 N N . LYS A 1 86 ? 43.692 2.818 -17.542 1.00 85.31 86 LYS A N 1
ATOM 687 C CA . LYS A 1 86 ? 44.540 4.011 -17.384 1.00 85.31 86 LYS A CA 1
ATOM 688 C C . LYS A 1 86 ? 45.573 3.873 -16.260 1.00 85.31 86 LYS A C 1
ATOM 690 O O . LYS A 1 86 ? 46.239 4.861 -15.958 1.00 85.31 86 LYS A O 1
ATOM 695 N N . ARG A 1 87 ? 45.706 2.686 -15.646 1.00 86.38 87 ARG A N 1
ATOM 696 C CA . ARG A 1 87 ? 46.633 2.394 -14.536 1.00 86.38 87 ARG A CA 1
ATOM 697 C C . ARG A 1 87 ? 46.580 3.469 -13.443 1.00 86.38 87 ARG A C 1
ATOM 699 O O . ARG A 1 87 ? 47.612 3.968 -12.991 1.00 86.38 87 ARG A O 1
ATOM 706 N N . LYS A 1 88 ? 45.369 3.887 -13.062 1.00 82.19 88 LYS A N 1
ATOM 707 C CA . LYS A 1 88 ? 45.172 4.945 -12.066 1.00 82.19 88 LYS A CA 1
ATOM 708 C C . LYS A 1 88 ? 45.677 4.464 -10.705 1.00 82.19 88 LYS A C 1
ATOM 710 O O . LYS A 1 88 ? 45.152 3.513 -10.142 1.00 82.19 88 LYS A O 1
ATOM 715 N N . LYS A 1 89 ? 46.694 5.147 -10.174 1.00 85.69 89 LYS A N 1
ATOM 716 C CA . LYS A 1 89 ? 47.281 4.861 -8.851 1.00 85.69 89 LYS A CA 1
ATOM 717 C C . LYS A 1 89 ? 46.682 5.694 -7.716 1.00 85.69 89 LYS A C 1
ATOM 719 O O . LYS A 1 89 ? 46.966 5.425 -6.559 1.00 85.69 89 LYS A O 1
ATOM 724 N N . SER A 1 90 ? 45.893 6.721 -8.041 1.00 89.69 90 SER A N 1
ATOM 725 C CA . SER A 1 90 ? 45.344 7.628 -7.030 1.00 89.69 90 SER A CA 1
ATOM 726 C C . SER A 1 90 ? 44.284 6.910 -6.186 1.00 89.69 90 SER A C 1
ATOM 728 O O . SER A 1 90 ? 43.270 6.495 -6.755 1.00 89.69 90 SER A O 1
ATOM 730 N N . PRO A 1 91 ? 44.461 6.798 -4.858 1.00 85.62 91 PRO A N 1
ATOM 731 C CA . PRO A 1 91 ? 43.454 6.202 -3.982 1.00 85.62 91 PRO A CA 1
ATOM 732 C C . PRO A 1 91 ? 42.148 7.006 -3.993 1.00 85.62 91 PRO A C 1
ATOM 734 O O . PRO A 1 91 ? 41.073 6.420 -3.934 1.00 85.62 91 PRO A O 1
ATOM 737 N N . PHE A 1 92 ? 42.217 8.329 -4.192 1.00 87.56 92 PHE A N 1
ATOM 738 C CA . PHE A 1 92 ? 41.038 9.192 -4.316 1.00 87.56 92 PHE A CA 1
ATOM 739 C C . PHE A 1 92 ? 40.172 8.848 -5.528 1.00 87.56 92 PHE A C 1
ATOM 741 O O . PHE A 1 92 ? 38.951 8.923 -5.450 1.00 87.56 92 PHE A O 1
ATOM 748 N N . TYR A 1 93 ? 40.784 8.440 -6.645 1.00 88.12 93 TYR A N 1
ATOM 749 C CA . TYR A 1 93 ? 40.027 8.001 -7.817 1.00 88.12 93 TYR A CA 1
ATOM 750 C C . TYR A 1 93 ? 39.220 6.741 -7.506 1.00 88.12 93 TYR A C 1
ATOM 752 O O . TYR A 1 93 ? 38.046 6.669 -7.856 1.00 88.12 93 TYR A O 1
ATOM 760 N N . TRP A 1 94 ? 39.837 5.765 -6.841 1.00 87.19 94 TRP A N 1
ATOM 761 C CA . TRP A 1 94 ? 39.183 4.510 -6.479 1.00 87.19 94 TRP A CA 1
ATOM 762 C C . TRP A 1 94 ? 38.096 4.725 -5.428 1.00 87.19 94 TRP A C 1
ATOM 764 O O . TRP A 1 94 ? 36.978 4.261 -5.621 1.00 87.19 94 TRP A O 1
ATOM 774 N N . LEU A 1 95 ? 38.380 5.518 -4.390 1.00 88.75 95 LEU A N 1
ATOM 775 C CA . LEU A 1 95 ? 37.394 5.912 -3.384 1.00 88.75 95 LEU A CA 1
ATOM 776 C C . LEU A 1 95 ? 36.193 6.615 -4.027 1.00 88.75 95 LEU A C 1
ATOM 778 O O . LEU A 1 95 ? 35.047 6.285 -3.741 1.00 88.75 95 LEU A O 1
ATOM 782 N N . PHE A 1 96 ? 36.438 7.566 -4.926 1.00 83.69 96 PHE A N 1
ATOM 783 C CA . PHE A 1 96 ? 35.354 8.305 -5.555 1.00 83.69 96 PHE A CA 1
ATOM 784 C C . PHE A 1 96 ? 34.560 7.445 -6.545 1.00 83.69 96 PHE A C 1
ATOM 786 O O . PHE A 1 96 ? 33.340 7.403 -6.471 1.00 83.69 96 PHE A O 1
ATOM 793 N N . SER A 1 97 ? 35.230 6.742 -7.460 1.00 81.06 97 SER A N 1
ATOM 794 C CA . SER A 1 97 ? 34.565 6.010 -8.549 1.00 81.06 97 SER A CA 1
ATOM 795 C C . SER A 1 97 ? 33.922 4.690 -8.125 1.00 81.06 97 SER A C 1
ATOM 797 O O . SER A 1 97 ? 32.928 4.302 -8.735 1.00 81.06 97 SER A O 1
ATOM 799 N N . LEU A 1 98 ? 34.458 4.009 -7.105 1.00 84.88 98 LEU A N 1
ATOM 800 C CA . LEU A 1 98 ? 33.952 2.705 -6.661 1.00 84.88 98 LEU A CA 1
ATOM 801 C C . LEU A 1 98 ? 33.103 2.767 -5.391 1.00 84.88 98 LEU A C 1
ATOM 803 O O . LEU A 1 98 ? 32.345 1.834 -5.149 1.00 84.88 98 LEU A O 1
ATOM 807 N N . LEU A 1 99 ? 33.219 3.828 -4.586 1.00 84.19 99 LEU A N 1
ATOM 808 C CA . LEU A 1 99 ? 32.476 3.954 -3.331 1.00 84.19 99 LEU A CA 1
ATOM 809 C C . LEU A 1 99 ? 31.570 5.186 -3.339 1.00 84.19 99 LEU A C 1
ATOM 811 O O . LEU A 1 99 ? 30.353 5.043 -3.377 1.00 84.19 99 LEU A O 1
ATOM 815 N N . LEU A 1 100 ? 32.140 6.396 -3.335 1.00 85.56 100 LEU A N 1
ATOM 816 C CA . LEU A 1 100 ? 31.354 7.613 -3.104 1.00 85.56 100 LEU A CA 1
ATOM 817 C C . LEU A 1 100 ? 30.334 7.871 -4.212 1.00 85.56 100 LEU A C 1
ATOM 819 O O . LEU A 1 100 ? 29.180 8.132 -3.908 1.00 85.56 100 LEU A O 1
ATOM 823 N N . LEU A 1 101 ? 30.721 7.779 -5.485 1.00 80.50 101 LEU A N 1
ATOM 824 C CA . LEU A 1 101 ? 29.813 8.031 -6.602 1.00 80.50 101 LEU A CA 1
ATOM 825 C C . LEU A 1 101 ? 28.671 6.996 -6.661 1.00 80.50 101 LEU A C 1
ATOM 827 O O . LEU A 1 101 ? 27.522 7.427 -6.716 1.00 80.50 101 LEU A O 1
ATOM 831 N N . PRO A 1 102 ? 28.920 5.671 -6.585 1.00 80.88 102 PRO A N 1
ATOM 832 C CA . PRO A 1 102 ? 27.848 4.685 -6.462 1.00 80.88 102 PRO A CA 1
ATOM 833 C C . PRO A 1 102 ? 26.945 4.909 -5.248 1.00 80.88 102 PRO A C 1
ATOM 835 O O . PRO A 1 102 ? 25.735 4.816 -5.397 1.00 80.88 102 PRO A O 1
ATOM 838 N N . VAL A 1 103 ? 27.500 5.247 -4.077 1.00 83.75 103 VAL A N 1
ATOM 839 C CA . VAL A 1 103 ? 26.712 5.518 -2.862 1.00 83.75 103 VAL A CA 1
ATOM 840 C C . VAL A 1 103 ? 25.873 6.785 -3.013 1.00 83.75 103 VAL A C 1
ATOM 842 O O . VAL A 1 103 ? 24.699 6.766 -2.676 1.00 83.75 103 VAL A O 1
ATOM 845 N N . ILE A 1 104 ? 26.419 7.870 -3.567 1.00 81.31 104 ILE A N 1
ATOM 846 C CA . ILE A 1 104 ? 25.669 9.106 -3.838 1.00 81.31 104 ILE A CA 1
ATOM 847 C C . ILE A 1 104 ? 24.541 8.827 -4.833 1.00 81.31 104 ILE A C 1
ATOM 849 O O . ILE A 1 104 ? 23.407 9.224 -4.589 1.00 81.31 104 ILE A O 1
ATOM 853 N N . LEU A 1 105 ? 24.826 8.119 -5.930 1.00 79.38 105 LEU A N 1
ATOM 854 C CA . LEU A 1 105 ? 23.816 7.735 -6.919 1.00 79.38 105 LEU A CA 1
ATOM 855 C C . LEU A 1 105 ? 22.778 6.777 -6.333 1.00 79.38 105 LEU A C 1
ATOM 857 O O . LEU A 1 105 ? 21.608 6.882 -6.677 1.00 79.38 105 LEU A O 1
ATOM 861 N N . PHE A 1 106 ? 23.179 5.883 -5.429 1.00 77.81 106 PHE A N 1
ATOM 862 C CA . PHE A 1 106 ? 22.271 5.021 -4.685 1.00 77.81 106 PHE A CA 1
ATOM 863 C C . PHE A 1 106 ? 21.384 5.834 -3.748 1.00 77.81 106 PHE A C 1
ATOM 865 O O . PHE A 1 106 ? 20.178 5.655 -3.787 1.00 77.81 106 PHE A O 1
ATOM 872 N N . CYS A 1 107 ? 21.928 6.775 -2.976 1.00 73.69 107 CYS A N 1
ATOM 873 C CA . CYS A 1 107 ? 21.145 7.656 -2.112 1.00 73.69 107 CYS A CA 1
ATOM 874 C C . CYS A 1 107 ? 20.186 8.535 -2.925 1.00 73.69 107 CYS A C 1
ATOM 876 O O . CYS A 1 107 ? 19.014 8.618 -2.581 1.00 73.69 107 CYS A O 1
ATOM 878 N N . ILE A 1 108 ? 20.638 9.136 -4.032 1.00 73.12 108 ILE A N 1
ATOM 879 C CA . ILE A 1 108 ? 19.765 9.876 -4.958 1.00 73.12 108 ILE A CA 1
ATOM 880 C C . ILE A 1 108 ? 18.713 8.935 -5.540 1.00 73.12 108 ILE A C 1
ATOM 882 O O . ILE A 1 108 ? 17.550 9.302 -5.604 1.00 73.12 108 ILE A O 1
ATOM 886 N N . GLY A 1 109 ? 19.087 7.720 -5.936 1.00 65.25 109 GLY A N 1
ATOM 887 C CA . GLY A 1 109 ? 18.185 6.689 -6.437 1.00 65.25 109 GLY A CA 1
ATOM 888 C C . GLY A 1 109 ? 17.119 6.329 -5.407 1.00 65.25 109 GLY A C 1
ATOM 889 O O . GLY A 1 109 ? 15.940 6.412 -5.710 1.00 65.25 109 GLY A O 1
ATOM 890 N N . VAL A 1 110 ? 17.500 6.030 -4.169 1.00 63.00 110 VAL A N 1
ATOM 891 C CA . VAL A 1 110 ? 16.599 5.728 -3.049 1.00 63.00 110 VAL A CA 1
ATOM 892 C C . VAL A 1 110 ? 15.702 6.919 -2.720 1.00 63.00 110 VAL A C 1
ATOM 894 O O . VAL A 1 110 ? 14.510 6.726 -2.556 1.00 63.00 110 VAL A O 1
ATOM 897 N N . VAL A 1 111 ? 16.219 8.147 -2.696 1.00 60.38 111 VAL A N 1
ATOM 898 C CA . VAL A 1 111 ? 15.420 9.355 -2.413 1.00 60.38 111 VAL A CA 1
ATOM 899 C C . VAL A 1 111 ? 14.523 9.747 -3.597 1.00 60.38 111 VAL A C 1
ATOM 901 O O . VAL A 1 111 ? 13.443 10.288 -3.404 1.00 60.38 111 VAL A O 1
ATOM 904 N N . SER A 1 112 ? 14.933 9.475 -4.837 1.00 56.62 112 SER A N 1
ATOM 905 C CA . SER A 1 112 ? 14.152 9.795 -6.046 1.00 56.62 112 SER A CA 1
ATOM 906 C C . SER A 1 112 ? 13.179 8.695 -6.450 1.00 56.62 112 SER A C 1
ATOM 908 O O . SER A 1 112 ? 12.227 8.966 -7.177 1.00 56.62 112 SER A O 1
ATOM 910 N N . THR A 1 113 ? 13.400 7.461 -5.993 1.00 54.31 113 THR A N 1
ATOM 911 C CA . THR A 1 113 ? 12.518 6.323 -6.281 1.00 54.31 113 THR A CA 1
ATOM 912 C C . THR A 1 113 ? 11.785 5.780 -5.084 1.00 54.31 113 THR A C 1
ATOM 914 O O . THR A 1 113 ? 10.919 4.945 -5.321 1.00 54.31 113 THR A O 1
ATOM 917 N N . PHE A 1 114 ? 12.115 6.239 -3.865 1.00 51.03 114 PHE A N 1
ATOM 918 C CA . PHE A 1 114 ? 11.614 5.745 -2.579 1.00 51.03 114 PHE A CA 1
ATOM 919 C C . PHE A 1 114 ? 11.087 4.325 -2.728 1.00 51.03 114 PHE A C 1
ATOM 921 O O . PHE A 1 114 ? 9.880 4.094 -2.795 1.00 51.03 114 PHE A O 1
ATOM 928 N N . LEU A 1 115 ? 12.025 3.376 -2.859 1.00 51.25 115 LEU A N 1
ATOM 929 C CA . LEU A 1 115 ? 11.749 1.977 -2.553 1.00 51.25 115 LEU A CA 1
ATOM 930 C C . LEU A 1 115 ? 11.011 2.011 -1.215 1.00 51.25 115 LEU A C 1
ATOM 932 O O . LEU A 1 115 ? 11.624 2.421 -0.226 1.00 51.25 115 LEU A O 1
ATOM 936 N N . PRO A 1 116 ? 9.703 1.733 -1.182 1.00 56.22 116 PRO A N 1
ATOM 937 C CA . PRO A 1 116 ? 8.929 2.147 -0.039 1.00 56.22 116 PRO A CA 1
ATOM 938 C C . PRO A 1 116 ? 9.286 1.198 1.085 1.00 56.22 116 PRO A C 1
ATOM 940 O O . PRO A 1 116 ? 8.965 0.011 1.016 1.00 56.22 116 PRO A O 1
ATOM 943 N N . VAL A 1 117 ? 10.005 1.696 2.092 1.00 55.94 117 VAL A N 1
ATOM 944 C CA . VAL A 1 117 ? 10.313 0.940 3.319 1.00 55.94 117 VAL A CA 1
ATOM 945 C C . VAL A 1 117 ? 9.013 0.404 3.934 1.00 55.94 117 VAL A C 1
ATOM 947 O O . VAL A 1 117 ? 8.989 -0.630 4.590 1.00 55.94 117 VAL A O 1
ATOM 950 N N . ASP A 1 118 ? 7.912 1.088 3.641 1.00 65.44 118 ASP A N 1
ATOM 951 C CA . ASP A 1 118 ? 6.561 0.866 4.106 1.00 65.44 118 ASP A CA 1
ATOM 952 C C . ASP A 1 118 ? 5.716 -0.073 3.206 1.00 65.44 118 ASP A C 1
ATOM 954 O O . ASP A 1 118 ? 4.613 -0.460 3.596 1.00 65.44 118 ASP A O 1
ATOM 958 N N . ARG A 1 119 ? 6.231 -0.531 2.047 1.00 67.69 119 ARG A N 1
ATOM 959 C CA . ARG A 1 119 ? 5.455 -1.259 1.012 1.00 67.69 119 ARG A CA 1
ATOM 960 C C . ARG A 1 119 ? 4.780 -2.541 1.496 1.00 67.69 119 ARG A C 1
ATOM 962 O O . ARG A 1 119 ? 3.763 -2.962 0.937 1.00 67.69 119 ARG A O 1
ATOM 969 N N . GLN A 1 120 ? 5.393 -3.208 2.470 1.00 74.75 120 GLN A N 1
ATOM 970 C CA . GLN A 1 120 ? 4.984 -4.536 2.934 1.00 74.75 120 GLN A CA 1
ATOM 971 C C . GLN A 1 120 ? 4.454 -4.564 4.369 1.00 74.75 120 GLN A C 1
ATOM 973 O O . GLN A 1 120 ? 3.896 -5.583 4.765 1.00 74.75 120 GLN A O 1
ATOM 978 N N . LEU A 1 121 ? 4.520 -3.449 5.103 1.00 81.94 121 LEU A N 1
ATOM 979 C CA . LEU A 1 121 ? 4.205 -3.401 6.536 1.00 81.94 121 LEU A CA 1
ATOM 980 C C . LEU A 1 121 ? 2.806 -3.946 6.878 1.00 81.94 121 LEU A C 1
ATOM 982 O O . LEU A 1 121 ? 2.651 -4.742 7.792 1.00 81.94 121 LEU A O 1
ATOM 986 N N . PHE A 1 122 ? 1.785 -3.604 6.088 1.00 85.69 122 PHE A N 1
ATOM 987 C CA . PHE A 1 122 ? 0.413 -4.104 6.285 1.00 85.69 122 PHE A CA 1
ATOM 988 C C . PHE A 1 122 ? 0.030 -5.258 5.343 1.00 85.69 122 PHE A C 1
ATOM 990 O O . PHE A 1 122 ? -1.136 -5.628 5.235 1.00 85.69 122 PHE A O 1
ATOM 997 N N . ARG A 1 123 ? 1.001 -5.828 4.617 1.00 86.88 123 ARG A N 1
ATOM 998 C CA . ARG A 1 123 ? 0.794 -6.948 3.673 1.00 86.88 123 ARG A CA 1
ATOM 999 C C . ARG A 1 123 ? 1.314 -8.282 4.195 1.00 86.88 123 ARG A C 1
ATOM 1001 O O . ARG A 1 123 ? 1.038 -9.331 3.598 1.00 86.88 123 ARG A O 1
ATOM 1008 N N . GLU A 1 124 ? 2.004 -8.235 5.322 1.00 89.94 124 GLU A N 1
ATOM 1009 C CA . GLU A 1 124 ? 2.474 -9.386 6.072 1.00 89.94 124 GLU A CA 1
ATOM 1010 C C . GLU A 1 124 ? 1.765 -9.454 7.419 1.00 89.94 124 GLU A C 1
ATOM 1012 O O . GLU A 1 124 ? 1.598 -8.446 8.099 1.00 89.94 124 GLU A O 1
ATOM 1017 N N . GLU A 1 125 ? 1.337 -10.656 7.799 1.00 91.12 125 GLU A N 1
ATOM 1018 C CA . GLU A 1 125 ? 0.550 -10.875 9.014 1.00 91.12 125 GLU A CA 1
ATOM 1019 C C . GLU A 1 125 ? 1.324 -10.506 10.279 1.00 91.12 125 GLU A C 1
ATOM 1021 O O . GLU A 1 125 ? 0.806 -9.779 11.122 1.00 91.12 125 GLU A O 1
ATOM 1026 N N . ALA A 1 126 ? 2.577 -10.959 10.383 1.00 89.69 126 ALA A N 1
ATOM 1027 C CA . ALA A 1 126 ? 3.429 -10.668 11.531 1.00 89.69 126 ALA A CA 1
ATOM 1028 C C . ALA A 1 126 ? 3.639 -9.157 11.707 1.00 89.69 126 ALA A C 1
ATOM 1030 O O . ALA A 1 126 ? 3.449 -8.637 12.804 1.00 89.69 126 ALA A O 1
ATOM 1031 N N . SER A 1 127 ? 3.951 -8.451 10.615 1.00 89.56 127 SER A N 1
ATOM 1032 C CA . SER A 1 127 ? 4.182 -7.006 10.649 1.00 89.56 127 SER A CA 1
ATOM 1033 C C . SER A 1 127 ? 2.902 -6.229 10.975 1.00 89.56 127 SER A C 1
ATOM 1035 O O . SER A 1 127 ? 2.928 -5.367 11.850 1.00 89.56 127 SER A O 1
ATOM 1037 N N . ALA A 1 128 ? 1.761 -6.580 10.370 1.00 91.06 128 ALA A N 1
ATOM 1038 C CA . ALA A 1 128 ? 0.481 -5.944 10.677 1.00 91.06 128 ALA A CA 1
ATOM 1039 C C . ALA A 1 128 ? 0.094 -6.129 12.155 1.00 91.06 128 ALA A C 1
ATOM 1041 O O . ALA A 1 128 ? -0.262 -5.160 12.826 1.00 91.06 128 ALA A O 1
ATOM 1042 N N . LYS A 1 129 ? 0.225 -7.352 12.689 1.00 92.31 129 LYS A N 1
ATOM 1043 C CA . LYS A 1 129 ? -0.043 -7.645 14.106 1.00 92.31 129 LYS A CA 1
ATOM 1044 C C . LYS A 1 129 ? 0.869 -6.851 15.037 1.00 92.31 129 LYS A C 1
ATOM 1046 O O . LYS A 1 129 ? 0.379 -6.256 15.991 1.00 92.31 129 LYS A O 1
ATOM 1051 N N . GLU A 1 130 ? 2.167 -6.801 14.749 1.00 91.31 130 GLU A N 1
ATOM 1052 C CA . GLU A 1 130 ? 3.141 -6.046 15.544 1.00 91.31 130 GLU A CA 1
ATOM 1053 C C . GLU A 1 130 ? 2.825 -4.542 15.560 1.00 91.31 130 GLU A C 1
ATOM 1055 O O . GLU A 1 130 ? 2.801 -3.917 16.622 1.00 91.31 130 GLU A O 1
ATOM 1060 N N . ILE A 1 131 ? 2.515 -3.966 14.395 1.00 91.12 131 ILE A N 1
ATOM 1061 C CA . ILE A 1 131 ? 2.174 -2.546 14.264 1.00 91.12 131 ILE A CA 1
ATOM 1062 C C . ILE A 1 131 ? 0.932 -2.196 15.081 1.00 91.12 131 ILE A C 1
ATOM 1064 O O . ILE A 1 131 ? 0.927 -1.184 15.788 1.00 91.12 131 ILE A O 1
ATOM 1068 N N . MET A 1 132 ? -0.111 -3.021 14.996 1.00 92.75 132 MET A N 1
ATOM 1069 C CA . MET A 1 132 ? -1.359 -2.768 15.712 1.00 92.75 132 MET A CA 1
ATOM 1070 C C . MET A 1 132 ? -1.203 -3.010 17.217 1.00 92.75 132 MET A C 1
ATOM 1072 O O . MET A 1 132 ? -1.702 -2.217 18.011 1.00 92.75 132 MET A O 1
ATOM 1076 N N . ALA A 1 133 ? -0.420 -4.011 17.629 1.00 90.12 133 ALA A N 1
ATOM 1077 C CA . ALA A 1 133 ? -0.109 -4.263 19.036 1.00 90.12 133 ALA A CA 1
ATOM 1078 C C . ALA A 1 133 ? 0.698 -3.128 19.695 1.00 90.12 133 ALA A C 1
ATOM 1080 O O . ALA A 1 133 ? 0.678 -2.984 20.918 1.00 90.12 133 ALA A O 1
ATOM 1081 N N . ALA A 1 134 ? 1.400 -2.295 18.923 1.00 90.25 134 ALA A N 1
ATOM 1082 C CA . ALA A 1 134 ? 2.154 -1.170 19.472 1.00 90.25 134 ALA A CA 1
ATOM 1083 C C . ALA A 1 134 ? 1.261 -0.048 20.037 1.00 90.25 134 ALA A C 1
ATOM 1085 O O . ALA A 1 134 ? 1.713 0.687 20.915 1.00 90.25 134 ALA A O 1
ATOM 1086 N N . LEU A 1 135 ? 0.018 0.098 19.558 1.00 90.38 135 LEU A N 1
ATOM 1087 C CA . LEU A 1 135 ? -0.876 1.172 20.001 1.00 90.38 135 LEU A CA 1
ATOM 1088 C C . LEU A 1 135 ? -1.384 0.957 21.443 1.00 90.38 135 LEU A C 1
ATOM 1090 O O . LEU A 1 135 ? -1.157 1.847 22.262 1.00 90.38 135 LEU A O 1
ATOM 1094 N N . PRO A 1 136 ? -1.966 -0.201 21.824 1.00 89.44 136 PRO A N 1
ATOM 1095 C CA . PRO A 1 136 ? -2.365 -0.457 23.214 1.00 89.44 136 PRO A CA 1
ATOM 1096 C C . PRO A 1 136 ? -1.197 -0.442 24.210 1.00 89.44 136 PRO A C 1
ATOM 1098 O O . PRO A 1 136 ? -1.384 -0.150 25.384 1.00 89.44 136 PRO A O 1
ATOM 1101 N N . ASN A 1 137 ? 0.023 -0.725 23.745 1.00 87.56 137 ASN A N 1
ATOM 1102 C CA . ASN A 1 137 ? 1.226 -0.754 24.580 1.00 87.56 137 ASN A CA 1
ATOM 1103 C C . ASN A 1 137 ? 1.840 0.632 24.845 1.00 87.56 137 ASN A C 1
ATOM 1105 O O . ASN A 1 137 ? 2.889 0.730 25.489 1.00 87.56 137 ASN A O 1
ATOM 1109 N N . GLN A 1 138 ? 1.227 1.717 24.361 1.00 86.19 138 GLN A N 1
ATOM 1110 C CA . GLN A 1 138 ? 1.679 3.060 24.711 1.00 86.19 138 GLN A CA 1
ATOM 1111 C C . GLN A 1 138 ? 1.511 3.328 26.208 1.00 86.19 138 GLN A C 1
ATOM 1113 O O . GLN A 1 138 ? 0.552 2.893 26.842 1.00 86.19 138 GLN A O 1
ATOM 1118 N N . SER A 1 139 ? 2.424 4.119 26.775 1.00 80.44 139 SER A N 1
ATOM 1119 C CA . SER A 1 139 ? 2.392 4.489 28.196 1.00 80.44 139 SER A CA 1
ATOM 1120 C C . SER A 1 139 ? 1.063 5.120 28.623 1.00 80.44 139 SER A C 1
ATOM 1122 O O . SER A 1 139 ? 0.635 4.921 29.756 1.00 80.44 139 SER A O 1
ATOM 1124 N N . SER A 1 140 ? 0.387 5.824 27.711 1.00 79.81 140 SER A N 1
ATOM 1125 C CA . SER A 1 140 ? -0.935 6.424 27.917 1.00 79.81 140 SER A CA 1
ATOM 1126 C C . SER A 1 140 ? -2.055 5.413 28.203 1.00 79.81 140 SER A C 1
ATOM 1128 O O . SER A 1 140 ? -3.076 5.802 28.768 1.00 79.81 140 SER A O 1
ATOM 1130 N N . PHE A 1 141 ? -1.876 4.136 27.850 1.00 82.69 141 PHE A N 1
ATOM 1131 C CA . PHE A 1 141 ? -2.898 3.083 27.948 1.00 82.69 141 PHE A CA 1
ATOM 1132 C C . PHE A 1 141 ? -2.497 1.908 28.836 1.00 82.69 141 PHE A C 1
ATOM 1134 O O . PHE A 1 141 ? -3.184 0.891 28.859 1.00 82.69 141 PHE A O 1
ATOM 1141 N N . LYS A 1 142 ? -1.387 2.033 29.566 1.00 74.62 142 LYS A N 1
ATOM 1142 C CA . LYS A 1 142 ? -0.828 0.932 30.346 1.00 74.62 142 LYS A CA 1
ATOM 1143 C C . LYS A 1 142 ? -1.888 0.291 31.257 1.00 74.62 142 LYS A C 1
ATOM 1145 O O . LYS A 1 142 ? -2.536 0.988 32.036 1.00 74.62 142 LYS A O 1
ATOM 1150 N N . ASP A 1 143 ? -2.017 -1.031 31.148 1.00 78.25 143 ASP A N 1
ATOM 1151 C CA . ASP A 1 143 ? -2.936 -1.879 31.921 1.00 78.25 143 ASP A CA 1
ATOM 1152 C C . ASP A 1 143 ? -4.436 -1.552 31.727 1.00 78.25 143 ASP A C 1
ATOM 1154 O O . ASP A 1 143 ? -5.259 -1.882 32.582 1.00 78.25 143 ASP A O 1
ATOM 1158 N N . LYS A 1 144 ? -4.812 -0.906 30.612 1.00 83.06 144 LYS A N 1
ATOM 1159 C CA . LYS A 1 144 ? -6.204 -0.566 30.280 1.00 83.06 144 LYS A CA 1
ATOM 1160 C C . LYS A 1 144 ? -6.655 -1.215 28.976 1.00 83.06 144 LYS A C 1
ATOM 1162 O O . LYS A 1 144 ? -5.907 -1.274 28.005 1.00 83.06 144 LYS A O 1
ATOM 1167 N N . GLU A 1 145 ? -7.909 -1.655 28.952 1.00 84.62 145 GLU A N 1
ATOM 1168 C CA . GLU A 1 145 ? -8.555 -2.141 27.734 1.00 84.62 145 GLU A CA 1
ATOM 1169 C C . GLU A 1 145 ? -8.879 -0.957 26.814 1.00 84.62 145 GLU A C 1
ATOM 1171 O O . GLU A 1 145 ? -9.532 0.007 27.224 1.00 84.62 145 GLU A O 1
ATOM 1176 N N . LEU A 1 146 ? -8.390 -1.012 25.575 1.00 89.19 146 LEU A N 1
ATOM 1177 C CA . LEU A 1 146 ? -8.604 0.029 24.575 1.00 89.19 146 LEU A CA 1
ATOM 1178 C C . LEU A 1 146 ? -9.832 -0.324 23.733 1.00 89.19 146 LEU A C 1
ATOM 1180 O O . LEU A 1 146 ? -9.898 -1.410 23.162 1.00 89.19 146 LEU A O 1
ATOM 1184 N N . GLN A 1 147 ? -10.785 0.600 23.632 1.00 90.56 147 GLN A N 1
ATOM 1185 C CA . GLN A 1 147 ? -11.967 0.440 22.784 1.00 90.56 147 GLN A CA 1
ATOM 1186 C C . GLN A 1 147 ? -11.758 1.198 21.474 1.00 90.56 147 GLN A C 1
ATOM 1188 O O . GLN A 1 147 ? -11.455 2.392 21.485 1.00 90.56 147 GLN A O 1
ATOM 1193 N N . LEU A 1 148 ? -11.910 0.511 20.346 1.00 91.75 148 LEU A N 1
ATOM 1194 C CA . LEU A 1 148 ? -11.826 1.077 19.005 1.00 91.75 148 LEU A CA 1
ATOM 1195 C C . LEU A 1 148 ? -13.206 1.566 18.551 1.00 91.75 148 LEU A C 1
ATOM 1197 O O . LEU A 1 148 ? -14.187 0.838 18.666 1.00 91.75 148 LEU A O 1
ATOM 1201 N N . VAL A 1 149 ? -13.254 2.772 17.988 1.00 90.06 149 VAL A N 1
ATOM 1202 C CA . VAL A 1 149 ? -14.431 3.358 17.321 1.00 90.06 149 VAL A CA 1
ATOM 1203 C C . VAL A 1 149 ? -14.359 3.136 15.811 1.00 90.06 149 VAL A C 1
ATOM 1205 O O . VAL A 1 149 ? -15.330 2.777 15.160 1.00 90.06 149 VAL A O 1
ATOM 1208 N N . SER A 1 150 ? -13.190 3.367 15.217 1.00 91.31 150 SER A N 1
ATOM 1209 C CA . SER A 1 150 ? -12.956 3.080 13.802 1.00 91.31 150 SER A CA 1
ATOM 1210 C C . SER A 1 150 ? -11.470 2.977 13.513 1.00 91.31 150 SER A C 1
ATOM 1212 O O . SER A 1 150 ? -10.631 3.535 14.227 1.00 91.31 150 SER A O 1
ATOM 1214 N N . TYR A 1 151 ? -11.142 2.284 12.433 1.00 94.81 151 TYR A N 1
ATOM 1215 C CA . TYR A 1 151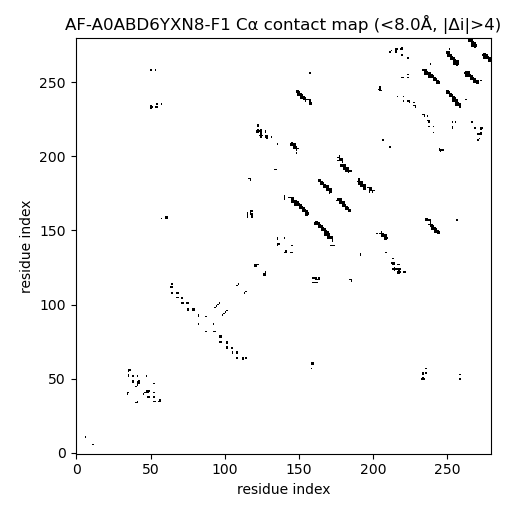 ? -9.790 2.226 11.907 1.00 94.81 151 TYR A CA 1
ATOM 1216 C C . TYR A 1 151 ? -9.806 2.488 10.407 1.00 94.81 151 TYR A C 1
ATOM 1218 O O . TYR A 1 151 ? -10.707 2.054 9.694 1.00 94.81 151 TYR A O 1
ATOM 1226 N N . SER A 1 152 ? -8.797 3.197 9.915 1.00 93.88 152 SER A N 1
ATOM 1227 C CA . SER A 1 152 ? -8.568 3.338 8.485 1.00 93.88 152 SER A CA 1
ATOM 1228 C C . SER A 1 152 ? -7.086 3.240 8.161 1.00 93.88 152 SER A C 1
ATOM 1230 O O . SER A 1 152 ? -6.244 3.803 8.849 1.00 93.88 152 SER A O 1
ATOM 1232 N N . PHE A 1 153 ? -6.764 2.529 7.095 1.00 93.62 153 PHE A N 1
ATOM 1233 C CA . PHE A 1 153 ? -5.427 2.363 6.555 1.00 93.62 153 PHE A CA 1
ATOM 1234 C C . PHE A 1 153 ? -5.423 2.854 5.119 1.00 93.62 153 PHE A C 1
ATOM 1236 O O . PHE A 1 153 ? -6.254 2.434 4.322 1.00 93.62 153 PHE A O 1
ATOM 1243 N N . HIS A 1 154 ? -4.493 3.743 4.792 1.00 92.06 154 HIS A N 1
ATOM 1244 C CA . HIS A 1 154 ? -4.462 4.480 3.534 1.00 92.06 154 HIS A CA 1
ATOM 1245 C C . HIS A 1 154 ? -3.164 4.209 2.785 1.00 92.06 154 HIS A C 1
ATOM 1247 O O . HIS A 1 154 ? -2.089 4.176 3.381 1.00 92.06 154 HIS A O 1
ATOM 1253 N N . ILE A 1 155 ? -3.262 4.080 1.463 1.00 88.31 155 ILE A N 1
ATOM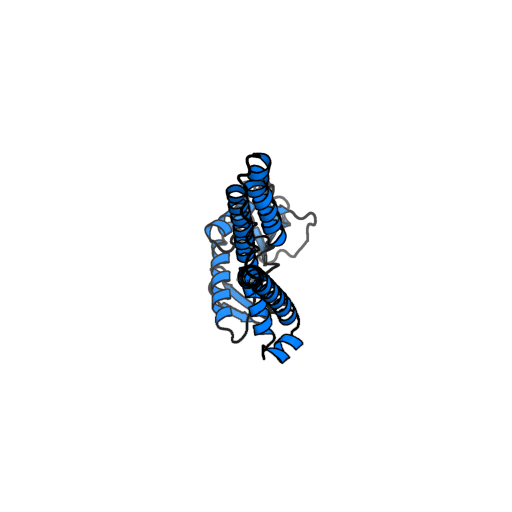 1254 C CA . ILE A 1 155 ? -2.151 3.884 0.530 1.00 88.31 155 ILE A CA 1
ATOM 1255 C C . ILE A 1 155 ? -2.175 5.022 -0.494 1.00 88.31 155 ILE A C 1
ATOM 1257 O O . ILE A 1 155 ? -2.973 5.010 -1.429 1.00 88.31 155 ILE A O 1
ATOM 1261 N N . ARG A 1 156 ? -1.289 6.015 -0.340 1.00 79.94 156 ARG A N 1
ATOM 1262 C CA . ARG A 1 156 ? -1.288 7.217 -1.198 1.00 79.94 156 ARG A CA 1
ATOM 1263 C C . ARG A 1 156 ? -0.824 6.942 -2.625 1.00 79.94 156 ARG A C 1
ATOM 1265 O O . ARG A 1 156 ? -1.399 7.461 -3.576 1.00 79.94 156 ARG A O 1
ATOM 1272 N N . ASN A 1 157 ? 0.219 6.137 -2.796 1.00 76.50 157 ASN A N 1
ATOM 1273 C CA . ASN A 1 157 ? 0.738 5.761 -4.106 1.00 76.50 157 ASN A CA 1
ATOM 1274 C C . ASN A 1 157 ? 0.458 4.282 -4.346 1.00 76.50 157 ASN A C 1
ATOM 1276 O O . ASN A 1 157 ? 1.301 3.425 -4.095 1.00 76.50 157 ASN A O 1
ATOM 1280 N N . VAL A 1 158 ? -0.747 3.981 -4.827 1.00 74.81 158 VAL A N 1
ATOM 1281 C CA . VAL A 1 158 ? -1.218 2.607 -5.053 1.00 74.81 158 VAL A CA 1
ATOM 1282 C C . VAL A 1 158 ? -0.294 1.798 -5.986 1.00 74.81 158 VAL A C 1
ATOM 1284 O O . VAL A 1 158 ? 0.043 0.664 -5.633 1.00 74.81 158 VAL A O 1
ATOM 1287 N N . PRO A 1 159 ? 0.215 2.335 -7.120 1.00 75.88 159 PRO A N 1
ATOM 1288 C CA . PRO A 1 159 ? 1.133 1.590 -7.991 1.00 75.88 159 PRO A CA 1
ATOM 1289 C C . PRO A 1 159 ? 2.399 1.108 -7.278 1.00 75.88 159 PRO A C 1
ATOM 1291 O O . PRO A 1 159 ? 2.823 -0.043 -7.467 1.00 75.88 159 PRO A O 1
ATOM 1294 N N . LEU A 1 160 ? 2.986 1.980 -6.452 1.00 71.69 160 LEU A N 1
ATOM 1295 C CA . LEU A 1 160 ? 4.161 1.671 -5.644 1.00 71.69 160 LEU A CA 1
ATOM 1296 C C . LEU A 1 160 ? 3.808 1.036 -4.302 1.00 71.69 160 LEU A C 1
ATOM 1298 O O . LEU A 1 160 ? 4.694 0.459 -3.690 1.00 71.69 160 LEU A O 1
ATOM 1302 N N . LYS A 1 161 ? 2.539 1.043 -3.889 1.00 74.25 161 LYS A N 1
ATOM 1303 C CA . LYS A 1 161 ? 2.068 0.649 -2.555 1.00 74.25 161 LYS A CA 1
ATOM 1304 C C . LYS A 1 161 ? 2.813 1.423 -1.451 1.00 74.25 161 LYS A C 1
ATOM 1306 O O . LYS A 1 161 ? 3.258 0.814 -0.490 1.00 74.25 161 LYS A O 1
ATOM 1311 N N . SER A 1 162 ? 2.990 2.734 -1.637 1.00 72.94 162 SER A N 1
ATOM 1312 C CA . SER A 1 162 ? 3.810 3.605 -0.778 1.00 72.94 162 SER A CA 1
ATOM 1313 C C . SER A 1 162 ? 3.086 4.832 -0.247 1.00 72.94 162 SER A C 1
ATOM 1315 O O . SER A 1 162 ? 2.011 5.190 -0.742 1.00 72.94 162 SER A O 1
ATOM 1317 N N . GLY A 1 163 ? 3.697 5.488 0.743 1.00 77.81 163 GLY A N 1
ATOM 1318 C CA . GLY A 1 163 ? 3.106 6.639 1.415 1.00 77.81 163 GLY A CA 1
ATOM 1319 C C . GLY A 1 163 ? 1.917 6.188 2.246 1.00 77.81 163 GLY A C 1
ATOM 1320 O O . GLY A 1 163 ? 0.822 6.741 2.119 1.00 77.81 163 GLY A O 1
ATOM 1321 N N . ILE A 1 164 ? 2.119 5.115 3.006 1.00 85.31 164 ILE A N 1
ATOM 1322 C CA . ILE A 1 164 ? 1.067 4.514 3.806 1.00 85.31 164 ILE A CA 1
ATOM 1323 C C . ILE A 1 164 ? 0.959 5.173 5.180 1.00 85.31 164 ILE A C 1
ATOM 1325 O O . ILE A 1 164 ? 1.953 5.567 5.785 1.00 85.31 164 ILE A O 1
ATOM 1329 N N . TYR A 1 165 ? -0.262 5.280 5.685 1.00 89.94 165 TYR A N 1
ATOM 1330 C CA . TYR A 1 165 ? -0.533 5.693 7.058 1.00 89.94 165 TYR A CA 1
ATOM 1331 C C . TYR A 1 165 ? -1.789 4.990 7.555 1.00 89.94 165 TYR A C 1
ATOM 1333 O O . TYR A 1 165 ? -2.622 4.552 6.759 1.00 89.94 165 TYR A O 1
ATOM 1341 N N . ALA A 1 166 ? -1.923 4.871 8.869 1.00 93.19 166 ALA A N 1
ATOM 1342 C CA . ALA A 1 166 ? -3.150 4.379 9.475 1.00 93.19 166 ALA A CA 1
ATOM 1343 C C . ALA A 1 166 ? -3.672 5.377 10.501 1.00 93.19 166 ALA A C 1
ATOM 1345 O O . ALA A 1 166 ? -2.905 6.146 11.071 1.00 93.19 166 ALA A O 1
ATOM 1346 N N . VAL A 1 167 ? -4.976 5.362 10.717 1.00 93.25 167 VAL A N 1
ATOM 1347 C CA . VAL A 1 167 ? -5.672 6.193 11.686 1.00 93.25 167 VAL A CA 1
ATOM 1348 C C . VAL A 1 167 ? -6.544 5.271 12.516 1.00 93.25 167 VAL A C 1
ATOM 1350 O O . VAL A 1 167 ? -7.373 4.547 11.966 1.00 93.25 167 VAL A O 1
ATOM 1353 N N . ALA A 1 168 ? -6.340 5.278 13.826 1.00 93.00 168 ALA A N 1
ATOM 1354 C CA . ALA A 1 168 ? -7.164 4.563 14.785 1.00 93.00 168 ALA A CA 1
ATOM 1355 C C . ALA A 1 168 ? -7.873 5.585 15.669 1.00 93.00 168 ALA A C 1
ATOM 1357 O O . ALA A 1 168 ? -7.223 6.408 16.312 1.00 93.00 168 ALA A O 1
ATOM 1358 N N . ARG A 1 169 ? -9.203 5.529 15.705 1.00 90.62 169 ARG A N 1
ATOM 1359 C CA . ARG A 1 169 ? -10.015 6.307 16.640 1.00 90.62 169 ARG A CA 1
ATOM 1360 C C . ARG A 1 169 ? -10.404 5.412 17.790 1.00 90.62 169 ARG A C 1
ATOM 1362 O O . ARG A 1 169 ? -10.976 4.346 17.567 1.00 90.62 169 ARG A O 1
ATOM 1369 N N . VAL A 1 170 ? -10.072 5.831 18.999 1.00 89.94 170 VAL A N 1
ATOM 1370 C CA . VAL A 1 170 ? -10.223 5.019 20.205 1.00 89.94 170 VAL A CA 1
ATOM 1371 C C . VAL A 1 170 ? -10.877 5.833 21.305 1.00 89.94 170 VAL A C 1
ATOM 1373 O O . VAL A 1 170 ? -10.684 7.044 21.382 1.00 89.94 170 VAL A O 1
ATOM 1376 N N . ILE A 1 171 ? -11.622 5.174 22.184 1.00 87.00 171 ILE A N 1
ATOM 1377 C CA . ILE A 1 171 ? -12.071 5.800 23.425 1.00 87.00 171 ILE A CA 1
ATOM 1378 C C . ILE A 1 171 ? -10.913 5.750 24.413 1.00 87.00 171 ILE A C 1
ATOM 1380 O O . ILE A 1 171 ? -10.442 4.677 24.793 1.00 87.00 171 ILE A O 1
ATOM 1384 N N . ASN A 1 172 ? -10.439 6.922 24.825 1.00 82.12 172 ASN A N 1
ATOM 1385 C CA . ASN A 1 172 ? -9.380 7.043 25.805 1.00 82.12 172 ASN A CA 1
ATOM 1386 C C . ASN A 1 172 ? -9.896 6.559 27.170 1.00 82.12 172 ASN A C 1
ATOM 1388 O O . ASN A 1 172 ? -10.781 7.184 27.756 1.00 82.12 172 ASN A O 1
ATOM 1392 N N . PRO A 1 173 ? -9.313 5.494 27.742 1.00 81.62 173 PRO A N 1
ATOM 1393 C CA . PRO A 1 173 ? -9.811 4.897 28.976 1.00 81.62 173 PRO A CA 1
ATOM 1394 C C . PRO A 1 173 ? -9.427 5.703 30.235 1.00 81.62 173 PRO A C 1
ATOM 1396 O O . PRO A 1 173 ? -9.709 5.291 31.361 1.00 81.62 173 PRO A O 1
ATOM 1399 N N . ASN A 1 174 ? -8.721 6.830 30.091 1.00 82.25 174 ASN A N 1
ATOM 1400 C CA . ASN A 1 174 ? -8.464 7.789 31.169 1.00 82.25 174 ASN A CA 1
ATOM 1401 C C . ASN A 1 174 ? -9.485 8.929 31.187 1.00 82.25 174 ASN A C 1
ATOM 1403 O O . ASN A 1 174 ? -9.851 9.381 32.267 1.00 82.25 174 ASN A O 1
ATOM 1407 N N . THR A 1 175 ? -9.905 9.411 30.016 1.00 79.81 175 THR A N 1
ATOM 1408 C CA . THR A 1 175 ? -10.762 10.602 29.894 1.00 79.81 175 THR A CA 1
ATOM 1409 C C . THR A 1 175 ? -12.198 10.274 29.497 1.00 79.81 175 THR A C 1
ATOM 1411 O O . THR A 1 175 ? -13.076 11.103 29.701 1.00 79.81 175 THR A O 1
ATOM 1414 N N . GLY A 1 176 ? -12.449 9.090 28.931 1.00 78.25 176 GLY A N 1
ATOM 1415 C CA . GLY A 1 176 ? -13.733 8.721 28.331 1.00 78.25 176 GLY A CA 1
ATOM 1416 C C . GLY A 1 176 ? -14.027 9.445 27.013 1.00 78.25 176 GLY A C 1
ATOM 1417 O O . GLY A 1 176 ? -15.133 9.334 26.498 1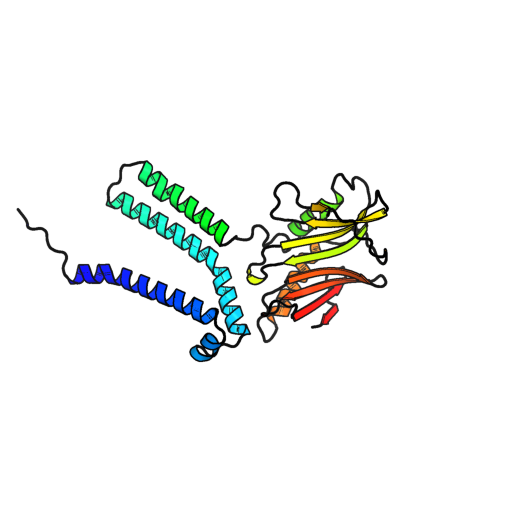.00 78.25 176 GLY A O 1
ATOM 1418 N N . LEU A 1 177 ? -13.059 10.194 26.477 1.00 80.50 177 LEU A N 1
ATOM 1419 C CA . LEU A 1 177 ? -13.193 10.945 25.229 1.00 80.50 177 LEU A CA 1
ATOM 1420 C C . LEU A 1 177 ? -12.619 10.155 24.056 1.00 80.50 177 LEU A C 1
ATOM 1422 O O . LEU A 1 177 ? -11.738 9.314 24.235 1.00 80.50 177 LEU A O 1
ATOM 1426 N N . GLN A 1 178 ? -13.095 10.452 22.852 1.00 85.56 178 GLN A N 1
ATOM 1427 C CA . GLN A 1 178 ? -12.524 9.893 21.637 1.00 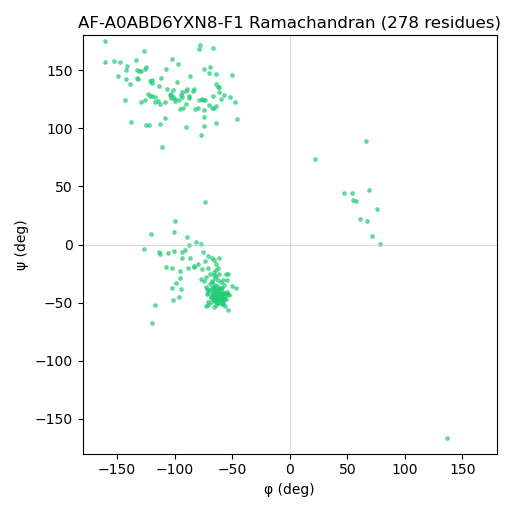85.56 178 GLN A CA 1
ATOM 1428 C C . GLN A 1 178 ? -11.205 10.594 21.292 1.00 85.56 178 GLN A C 1
ATOM 1430 O O . GLN A 1 178 ? -11.175 11.804 21.092 1.00 85.56 178 GLN A O 1
ATOM 1435 N N . ASP A 1 179 ? -10.144 9.809 21.139 1.00 86.81 179 ASP A N 1
ATOM 1436 C CA . ASP A 1 179 ? -8.844 10.259 20.660 1.00 86.81 179 ASP A CA 1
ATOM 1437 C C . ASP A 1 179 ? -8.553 9.665 19.273 1.00 86.81 179 ASP A C 1
ATOM 1439 O O . ASP A 1 179 ? -8.875 8.506 18.991 1.00 86.81 179 ASP A O 1
ATOM 1443 N N . GLU A 1 180 ? -7.903 10.445 18.409 1.00 89.69 180 GLU A N 1
ATOM 1444 C CA . GLU A 1 180 ? -7.419 9.992 17.104 1.00 89.69 180 GLU A CA 1
ATOM 1445 C C . GLU A 1 180 ? -5.904 9.755 17.153 1.00 89.69 180 GLU A C 1
ATOM 1447 O O . GLU A 1 180 ? -5.136 10.602 17.607 1.00 89.69 180 GLU A O 1
ATOM 1452 N N . TYR A 1 181 ? -5.462 8.585 16.693 1.00 90.94 181 TYR A N 1
ATOM 1453 C CA . TYR A 1 181 ? -4.056 8.199 16.634 1.00 90.94 181 TYR A CA 1
ATOM 1454 C C . TYR A 1 181 ? -3.643 7.925 15.199 1.00 90.94 181 TYR A C 1
ATOM 1456 O O . TYR A 1 181 ? -4.243 7.100 14.515 1.00 90.94 181 TYR A O 1
ATOM 1464 N N . TRP A 1 182 ? -2.560 8.563 14.774 1.00 92.44 182 TRP A N 1
ATOM 1465 C CA . TRP A 1 182 ? -1.979 8.409 13.451 1.00 92.44 182 TRP A CA 1
ATOM 1466 C C . TRP A 1 182 ? -0.726 7.545 13.504 1.00 92.44 182 TRP A C 1
ATOM 1468 O O . TRP A 1 182 ? 0.196 7.811 14.277 1.00 92.44 182 TRP A O 1
ATOM 1478 N N . TYR A 1 183 ? -0.672 6.533 12.647 1.00 91.25 183 TYR A N 1
ATOM 1479 C CA . TYR A 1 183 ? 0.502 5.712 12.407 1.00 91.25 183 TYR A CA 1
ATOM 1480 C C . TYR A 1 183 ? 1.280 6.230 11.198 1.00 91.25 183 TYR A C 1
ATOM 1482 O O . TYR A 1 183 ? 0.792 6.172 10.066 1.00 91.25 183 TYR A O 1
ATOM 1490 N N . TYR A 1 184 ? 2.516 6.666 11.439 1.00 85.62 184 TYR A N 1
ATOM 1491 C CA . TYR A 1 184 ? 3.459 7.092 10.408 1.00 85.62 184 TYR A CA 1
ATOM 1492 C C . TYR A 1 184 ? 4.641 6.112 10.325 1.00 85.62 184 TYR A C 1
ATOM 1494 O O . TYR A 1 184 ? 5.548 6.166 11.163 1.00 85.62 184 TYR A O 1
ATOM 1502 N N . PRO A 1 185 ? 4.692 5.231 9.310 1.00 79.19 185 PRO A N 1
ATOM 1503 C CA . PRO A 1 185 ? 5.748 4.229 9.185 1.00 79.19 185 PRO A CA 1
ATOM 1504 C C . PRO A 1 185 ? 7.125 4.836 8.928 1.00 79.19 185 PRO A C 1
ATOM 1506 O O . PRO A 1 185 ? 8.130 4.226 9.282 1.00 79.19 185 PRO A O 1
ATOM 1509 N N . GLU A 1 186 ? 7.198 6.043 8.378 1.00 72.56 186 GLU A N 1
ATOM 1510 C CA . GLU A 1 186 ? 8.464 6.737 8.132 1.00 72.56 186 GLU A CA 1
ATOM 1511 C C . GLU A 1 186 ? 9.038 7.407 9.394 1.00 72.56 186 GLU A C 1
ATOM 1513 O O . GLU A 1 186 ? 10.231 7.700 9.451 1.00 72.56 186 GLU A O 1
ATOM 1518 N N . ASN A 1 187 ? 8.235 7.606 10.449 1.00 71.69 187 ASN A N 1
ATOM 1519 C CA . ASN A 1 187 ? 8.724 8.204 11.691 1.00 71.69 187 ASN A CA 1
ATOM 1520 C C . ASN A 1 187 ? 9.571 7.188 12.473 1.00 71.69 187 ASN A C 1
ATOM 1522 O O . ASN A 1 187 ? 9.071 6.150 12.898 1.00 71.69 187 ASN A O 1
ATOM 1526 N N . LEU A 1 188 ? 10.865 7.452 12.658 1.00 67.62 188 LEU A N 1
ATOM 1527 C CA . LEU A 1 188 ? 11.790 6.520 13.319 1.00 67.62 188 LEU A CA 1
ATOM 1528 C C . LEU A 1 188 ? 11.645 6.470 14.848 1.00 67.62 188 LEU A C 1
ATOM 1530 O O . LEU A 1 188 ? 12.075 5.492 15.451 1.00 67.62 188 LEU A O 1
ATOM 1534 N N . LEU A 1 189 ? 11.069 7.503 15.467 1.00 70.44 189 LEU A N 1
ATOM 1535 C CA . LEU A 1 189 ? 11.028 7.651 16.926 1.00 70.44 189 LEU A CA 1
ATOM 1536 C C . LEU A 1 189 ? 9.674 7.249 17.505 1.00 70.44 189 LEU A C 1
ATOM 1538 O O . LEU A 1 189 ? 9.611 6.483 18.463 1.00 70.44 189 LEU A O 1
ATOM 1542 N N . THR A 1 190 ? 8.591 7.740 16.903 1.00 72.12 190 THR A N 1
ATOM 1543 C CA . THR A 1 190 ? 7.237 7.514 17.409 1.00 72.12 190 THR A CA 1
ATOM 1544 C C . THR A 1 190 ? 6.316 7.205 16.244 1.00 72.12 190 THR A C 1
ATOM 1546 O O . THR A 1 190 ? 5.970 8.087 15.463 1.00 72.12 190 THR A O 1
ATOM 1549 N N . LYS A 1 191 ? 5.938 5.931 16.112 1.00 84.38 191 LYS A N 1
ATOM 1550 C CA . LYS A 1 191 ? 5.096 5.469 15.005 1.00 84.38 191 LYS A CA 1
ATOM 1551 C C . LYS A 1 191 ? 3.651 5.929 15.161 1.00 84.38 191 LYS A C 1
ATOM 1553 O O . LYS A 1 191 ? 3.118 6.549 14.252 1.00 84.38 191 LYS A O 1
ATOM 1558 N N . TRP A 1 192 ? 3.055 5.642 16.317 1.00 89.56 192 TRP A N 1
ATOM 1559 C CA . TRP A 1 192 ? 1.701 6.051 16.682 1.00 89.56 192 TRP A CA 1
ATOM 1560 C C . TRP A 1 192 ? 1.741 7.378 17.436 1.00 89.56 192 TRP A C 1
ATOM 1562 O O . TRP A 1 192 ? 2.322 7.457 18.518 1.00 89.56 192 TRP A O 1
ATOM 1572 N N . LYS A 1 193 ? 1.123 8.416 16.882 1.00 88.75 193 LYS A N 1
ATOM 1573 C CA . LYS A 1 193 ? 1.056 9.747 17.482 1.00 88.75 193 LYS A CA 1
ATOM 1574 C C . LYS A 1 193 ? -0.405 10.160 17.639 1.00 88.75 193 LYS A C 1
ATOM 1576 O O . LYS A 1 193 ? -1.158 10.074 16.675 1.00 88.75 193 LYS A O 1
ATOM 1581 N N . LYS A 1 194 ? -0.781 10.605 18.839 1.00 87.56 194 LYS A N 1
ATOM 1582 C CA . LYS A 1 194 ? -2.086 11.225 19.085 1.00 87.56 194 LYS A CA 1
ATOM 1583 C C . LYS A 1 194 ? -2.189 12.531 18.289 1.00 87.56 194 LYS A C 1
ATOM 1585 O O . LYS A 1 194 ? -1.204 13.273 18.235 1.00 87.56 194 LYS A O 1
ATOM 1590 N N . ASP A 1 195 ? -3.339 12.779 17.679 1.00 82.69 195 ASP A N 1
ATOM 1591 C CA . ASP A 1 195 ? -3.651 14.075 17.087 1.00 82.69 195 ASP A CA 1
ATOM 1592 C C . ASP A 1 195 ? -3.966 15.121 18.169 1.00 82.69 195 ASP A C 1
ATOM 1594 O O . ASP A 1 195 ? -4.416 14.784 19.269 1.00 82.69 195 ASP A O 1
ATOM 1598 N N . ASP A 1 196 ? -3.681 16.388 17.877 1.00 70.50 196 ASP A N 1
ATOM 1599 C CA . ASP A 1 196 ? -3.842 17.473 18.851 1.00 70.50 196 ASP A CA 1
ATOM 1600 C C . ASP A 1 196 ? -5.333 17.803 19.078 1.00 70.50 196 ASP A C 1
ATOM 1602 O O . ASP A 1 196 ? -5.723 18.194 20.182 1.00 70.50 196 ASP A O 1
ATOM 1606 N N . ASP A 1 197 ? -6.177 17.568 18.067 1.00 62.97 197 ASP A N 1
ATOM 1607 C CA . ASP A 1 197 ? -7.615 17.808 18.130 1.00 62.97 197 ASP A CA 1
ATOM 1608 C C . ASP A 1 197 ? -8.371 16.596 18.693 1.00 62.97 197 ASP A C 1
ATOM 1610 O O . ASP A 1 197 ? -8.281 15.466 18.210 1.00 62.97 197 ASP A O 1
ATOM 1614 N N . THR A 1 198 ? -9.172 16.840 19.732 1.00 59.12 198 THR A N 1
ATOM 1615 C CA . THR A 1 198 ? -10.118 15.846 20.257 1.00 59.12 198 THR A CA 1
ATOM 1616 C C . THR A 1 198 ? -11.434 16.044 19.514 1.00 59.12 198 THR A C 1
ATOM 1618 O O . THR A 1 198 ? -12.165 16.995 19.782 1.00 59.12 198 THR A O 1
ATOM 1621 N N . ILE A 1 199 ? -11.716 15.196 18.526 1.00 57.50 199 ILE A N 1
ATOM 1622 C CA . ILE A 1 199 ? -12.982 15.255 17.789 1.00 57.50 199 ILE A CA 1
ATOM 1623 C C . ILE A 1 199 ? -14.043 14.519 18.611 1.00 57.50 199 ILE A C 1
ATOM 1625 O O . ILE A 1 199 ? -13.942 13.307 18.808 1.00 57.50 199 ILE A O 1
ATOM 1629 N N . GLU A 1 200 ? -15.079 15.231 19.054 1.00 52.38 200 GLU A N 1
ATOM 1630 C CA . GLU A 1 200 ? -16.276 14.623 19.642 1.00 52.38 200 GLU A CA 1
ATOM 1631 C C . GLU A 1 200 ? -17.123 13.982 18.525 1.00 52.38 200 GLU A C 1
ATOM 1633 O O . GLU A 1 200 ? -17.811 14.669 17.772 1.00 52.38 200 GLU A O 1
ATOM 1638 N N . LEU A 1 201 ? -17.056 12.654 18.385 1.00 55.12 201 LEU A N 1
ATOM 1639 C CA . LEU A 1 201 ? -17.998 11.862 17.581 1.00 55.12 201 LEU A CA 1
ATOM 1640 C C . LEU A 1 201 ? -18.915 11.073 18.525 1.00 55.12 201 LEU A C 1
ATOM 1642 O O . LEU A 1 201 ? -18.522 10.744 19.645 1.00 55.12 201 LEU A O 1
ATOM 1646 N N . SER A 1 202 ? -20.146 10.785 18.092 1.00 54.09 202 SER A N 1
ATOM 1647 C CA . SER A 1 202 ? -21.109 10.035 18.907 1.00 54.09 202 SER A CA 1
ATOM 1648 C C . SER A 1 202 ? -20.601 8.619 19.206 1.00 54.09 202 SER A C 1
ATOM 1650 O O . SER A 1 202 ? -20.124 7.932 18.307 1.00 54.09 202 SER A O 1
ATOM 1652 N N . MET A 1 203 ? -20.739 8.187 20.464 1.00 56.41 203 MET A N 1
ATOM 1653 C CA . MET A 1 203 ? -20.220 6.924 21.020 1.00 56.41 203 MET A CA 1
ATOM 1654 C C . MET A 1 203 ? -20.982 5.656 20.584 1.00 56.41 203 MET A C 1
ATOM 1656 O O . MET A 1 203 ? -21.177 4.749 21.391 1.00 56.41 203 MET A O 1
ATOM 1660 N N . GLU A 1 204 ? -21.453 5.572 19.348 1.00 64.38 204 GLU A N 1
ATOM 1661 C CA . GLU A 1 204 ? -22.224 4.403 18.919 1.00 64.38 204 GLU A CA 1
ATOM 1662 C C . GLU A 1 204 ? -21.316 3.401 18.196 1.00 64.38 204 GLU A C 1
ATOM 1664 O O . GLU A 1 204 ? -20.615 3.749 17.251 1.00 64.38 204 GLU A O 1
ATOM 1669 N N . ASP A 1 205 ? -21.330 2.169 18.716 1.00 75.56 205 ASP A N 1
ATOM 1670 C CA . ASP A 1 205 ? -20.589 0.979 18.291 1.00 75.56 205 ASP A CA 1
ATOM 1671 C C . ASP A 1 205 ? -19.057 1.045 18.460 1.00 75.56 205 ASP A C 1
ATOM 1673 O O . ASP A 1 205 ? -18.315 1.395 17.545 1.00 75.56 205 ASP A O 1
ATOM 1677 N N . THR A 1 206 ? -18.564 0.623 19.635 1.00 87.38 206 THR A N 1
ATOM 1678 C CA . THR A 1 206 ? -17.139 0.319 19.869 1.00 87.38 206 THR A CA 1
ATOM 1679 C C . THR A 1 206 ? -16.866 -1.185 19.870 1.00 87.38 206 THR A C 1
ATOM 1681 O O . THR A 1 206 ? -17.761 -2.000 20.096 1.00 87.38 206 THR A O 1
ATOM 1684 N N . ILE A 1 207 ? -15.609 -1.564 19.652 1.00 90.88 207 ILE A N 1
ATOM 1685 C CA . ILE A 1 207 ? -15.119 -2.939 19.795 1.00 90.88 207 ILE A CA 1
ATOM 1686 C C . ILE A 1 207 ? -13.817 -2.946 20.592 1.00 90.88 207 ILE A C 1
ATOM 1688 O O . ILE A 1 207 ? -12.975 -2.060 20.432 1.00 90.88 207 ILE A O 1
ATOM 1692 N N . ALA A 1 208 ? -13.626 -3.962 21.430 1.00 91.19 208 ALA A N 1
ATOM 1693 C CA . ALA A 1 208 ? -12.370 -4.148 22.139 1.00 91.19 208 ALA A CA 1
ATOM 1694 C C . ALA A 1 208 ? -11.222 -4.363 21.137 1.00 91.19 208 ALA A C 1
ATOM 1696 O O . ALA A 1 208 ? -11.332 -5.152 20.194 1.00 91.19 208 ALA A O 1
ATOM 1697 N N . PHE A 1 209 ? -10.116 -3.639 21.313 1.00 91.44 209 PHE A N 1
ATOM 1698 C CA . PHE A 1 209 ? -9.003 -3.644 20.357 1.00 91.44 209 PHE A CA 1
ATOM 1699 C C . PHE A 1 209 ? -8.324 -5.022 20.236 1.00 91.44 209 PHE A C 1
ATOM 1701 O O . PHE A 1 209 ? -7.762 -5.350 19.189 1.00 91.44 209 PHE A O 1
ATOM 1708 N N . ASP A 1 210 ? -8.379 -5.831 21.294 1.00 90.81 210 ASP A N 1
ATOM 1709 C CA . ASP A 1 210 ? -7.854 -7.199 21.368 1.00 90.81 210 ASP A CA 1
ATOM 1710 C C . ASP A 1 210 ? -8.810 -8.261 20.794 1.00 90.81 210 ASP A C 1
ATOM 1712 O O . ASP A 1 210 ? -8.366 -9.349 20.426 1.00 90.81 210 ASP A O 1
ATOM 1716 N N . ALA A 1 211 ? -10.098 -7.941 20.644 1.00 91.50 211 ALA A N 1
ATOM 1717 C CA . ALA A 1 211 ? -11.073 -8.796 19.970 1.00 91.50 211 ALA A CA 1
ATOM 1718 C C . ALA A 1 211 ? -10.893 -8.813 18.439 1.00 91.50 211 ALA A C 1
ATOM 1720 O O . ALA A 1 211 ? -11.457 -9.671 17.754 1.00 91.50 211 ALA A O 1
ATOM 1721 N N . ILE A 1 212 ? -10.109 -7.879 17.891 1.00 93.81 212 ILE A N 1
ATOM 1722 C CA . ILE A 1 212 ? -9.811 -7.787 16.462 1.00 93.81 212 ILE A CA 1
ATOM 1723 C C . ILE A 1 212 ? -8.552 -8.600 16.145 1.00 93.81 212 ILE A C 1
ATOM 1725 O O . ILE A 1 212 ? -7.454 -8.290 16.610 1.00 93.81 212 ILE A O 1
ATOM 1729 N N . ASP A 1 213 ? -8.672 -9.594 15.262 1.00 93.88 213 ASP A N 1
ATOM 1730 C CA . ASP A 1 213 ? -7.495 -10.226 14.662 1.00 93.88 213 ASP A CA 1
ATOM 1731 C C . ASP A 1 213 ? -6.913 -9.325 13.568 1.00 93.88 213 ASP A C 1
ATOM 1733 O O . ASP A 1 213 ? -7.296 -9.389 12.401 1.00 93.88 213 ASP A O 1
ATOM 1737 N N . TRP A 1 214 ? -5.934 -8.500 13.933 1.00 94.25 214 TRP A N 1
ATOM 1738 C CA . TRP A 1 214 ? -5.241 -7.596 13.009 1.00 94.25 214 TRP A CA 1
ATOM 1739 C C . TRP A 1 214 ? -4.484 -8.310 11.873 1.00 94.25 214 TRP A C 1
ATOM 1741 O O . TRP A 1 214 ? -4.110 -7.673 10.885 1.00 94.25 214 TRP A O 1
ATOM 1751 N N . GLY A 1 215 ? -4.317 -9.639 11.949 1.00 93.88 215 GLY A N 1
ATOM 1752 C CA . GLY A 1 215 ? -3.842 -10.461 10.832 1.00 93.88 215 GLY A CA 1
ATOM 1753 C C . GLY A 1 215 ? -4.798 -10.510 9.641 1.00 93.88 215 GLY A C 1
ATOM 1754 O O . GLY A 1 215 ? -4.408 -10.919 8.546 1.00 93.88 215 GLY A O 1
ATOM 1755 N N . VAL A 1 216 ? -6.037 -10.052 9.820 1.00 95.50 216 VAL A N 1
ATOM 1756 C CA . VAL A 1 216 ? -7.050 -9.996 8.767 1.00 95.50 216 VAL A CA 1
ATOM 1757 C C . VAL A 1 216 ? -6.719 -8.981 7.669 1.00 95.50 216 VAL A C 1
ATOM 1759 O O . VAL A 1 216 ? -7.013 -9.243 6.505 1.00 95.50 216 VAL A O 1
ATOM 1762 N N . ILE A 1 217 ? -6.043 -7.870 7.995 1.00 95.19 217 ILE A N 1
ATOM 1763 C CA . ILE A 1 217 ? -5.706 -6.789 7.050 1.00 95.19 217 ILE A CA 1
ATOM 1764 C C . ILE A 1 217 ? -4.966 -7.318 5.806 1.00 95.19 217 ILE A C 1
ATOM 1766 O O . ILE A 1 217 ? -5.445 -7.124 4.685 1.00 95.19 217 ILE A O 1
ATOM 1770 N N . PRO A 1 218 ? -3.828 -8.028 5.934 1.00 94.69 218 PRO A N 1
ATOM 1771 C CA . PRO A 1 218 ? -3.131 -8.549 4.764 1.00 94.69 218 PRO A CA 1
ATOM 1772 C C . PRO A 1 218 ? -3.939 -9.607 4.006 1.00 94.69 218 PRO A C 1
ATOM 1774 O O . PRO A 1 218 ? -3.767 -9.729 2.792 1.00 94.69 218 PRO A O 1
ATOM 1777 N N . LYS A 1 219 ? -4.814 -10.363 4.685 1.00 95.94 219 LYS A N 1
ATOM 1778 C CA . LYS A 1 219 ? -5.700 -11.351 4.052 1.00 95.94 219 LYS A CA 1
ATOM 1779 C C . LYS A 1 219 ? -6.712 -10.662 3.133 1.00 95.94 219 LYS A C 1
ATOM 1781 O O . LYS A 1 219 ? -6.758 -11.000 1.952 1.00 95.94 219 LYS A O 1
ATOM 1786 N N . ILE A 1 220 ? -7.461 -9.679 3.639 1.00 96.88 220 ILE A N 1
ATOM 1787 C CA . ILE A 1 220 ? -8.484 -8.968 2.853 1.00 96.88 220 ILE A CA 1
ATOM 1788 C C . ILE A 1 220 ? -7.861 -8.154 1.717 1.00 96.88 220 ILE A C 1
ATOM 1790 O O . ILE A 1 220 ? -8.386 -8.169 0.612 1.00 96.88 220 ILE A O 1
ATOM 1794 N N . ILE A 1 221 ? -6.681 -7.551 1.923 1.00 95.12 221 ILE A N 1
ATOM 1795 C CA . ILE A 1 221 ? -5.945 -6.865 0.848 1.00 95.12 221 ILE A CA 1
ATOM 1796 C C . ILE A 1 221 ? -5.601 -7.837 -0.288 1.00 95.12 221 ILE A C 1
ATOM 1798 O O . ILE A 1 221 ? -5.790 -7.506 -1.457 1.00 95.12 221 ILE A O 1
ATOM 1802 N N . LYS A 1 222 ? -5.070 -9.024 0.033 1.00 94.75 222 LYS A N 1
ATOM 1803 C CA . LYS A 1 222 ? -4.684 -10.024 -0.978 1.00 94.75 222 LYS A CA 1
ATOM 1804 C C . LYS A 1 222 ? -5.898 -10.583 -1.713 1.00 94.75 222 LYS A C 1
ATOM 1806 O O . LYS A 1 222 ? -5.833 -10.739 -2.928 1.00 94.75 222 LYS A O 1
ATOM 1811 N N . ASP A 1 223 ? -6.986 -10.855 -0.997 1.00 96.69 223 ASP A N 1
ATOM 1812 C CA . ASP A 1 223 ? -8.240 -11.312 -1.601 1.00 96.69 223 ASP A CA 1
ATOM 1813 C C . ASP A 1 223 ? -8.839 -10.244 -2.530 1.00 96.69 223 ASP A C 1
ATOM 1815 O O . ASP A 1 223 ? -9.132 -10.535 -3.687 1.00 96.69 223 ASP A O 1
ATOM 1819 N N . SER A 1 224 ? -8.911 -8.987 -2.081 1.00 95.75 224 SER A N 1
ATOM 1820 C CA . SER A 1 224 ? -9.373 -7.858 -2.898 1.00 95.75 224 SER A CA 1
ATOM 1821 C C . SER A 1 224 ? -8.539 -7.678 -4.168 1.00 95.75 224 SER A C 1
ATOM 1823 O O . SER A 1 224 ? -9.087 -7.446 -5.241 1.00 95.75 224 SER A O 1
ATOM 1825 N N . GLU A 1 225 ? -7.212 -7.812 -4.084 1.00 93.00 225 GLU A N 1
ATOM 1826 C CA . GLU A 1 225 ? -6.339 -7.757 -5.263 1.00 93.00 225 GLU A CA 1
ATOM 1827 C C . GLU A 1 225 ? -6.543 -8.948 -6.206 1.00 93.00 225 GLU A C 1
ATOM 1829 O O . GLU A 1 225 ? -6.508 -8.773 -7.423 1.00 93.00 225 GLU A O 1
ATOM 1834 N N . ALA A 1 226 ? -6.777 -10.148 -5.668 1.00 94.88 226 ALA A N 1
ATOM 1835 C CA . ALA A 1 226 ? -7.072 -11.330 -6.471 1.00 94.88 226 ALA A CA 1
ATOM 1836 C C . ALA A 1 226 ? -8.412 -11.198 -7.212 1.00 94.88 226 ALA A C 1
ATOM 1838 O O . ALA A 1 226 ? -8.508 -11.609 -8.366 1.00 94.88 226 ALA A O 1
ATOM 1839 N N . ARG A 1 227 ? -9.420 -10.585 -6.578 1.00 94.31 227 ARG A N 1
ATOM 1840 C CA . ARG A 1 227 ? -10.704 -10.242 -7.211 1.00 94.31 227 ARG A CA 1
ATOM 1841 C C . ARG A 1 227 ? -10.541 -9.153 -8.263 1.00 94.31 227 ARG A C 1
ATOM 1843 O O . ARG A 1 227 ? -11.021 -9.311 -9.377 1.00 94.31 227 ARG A O 1
ATOM 1850 N N . ALA A 1 228 ? -9.789 -8.095 -7.953 1.00 91.38 228 ALA A N 1
ATOM 1851 C CA . ALA A 1 228 ? -9.490 -7.018 -8.899 1.00 91.38 228 ALA A CA 1
ATOM 1852 C C . ALA A 1 228 ? -8.822 -7.530 -10.184 1.00 91.38 228 ALA A C 1
ATOM 1854 O O . ALA A 1 228 ? -9.089 -7.020 -11.265 1.00 91.38 228 ALA A O 1
ATOM 1855 N N . ALA A 1 229 ? -7.977 -8.560 -10.079 1.00 89.50 229 ALA A N 1
ATOM 1856 C CA . ALA A 1 229 ? -7.315 -9.172 -11.230 1.00 89.50 229 ALA A CA 1
ATOM 1857 C C . ALA A 1 229 ? -8.271 -9.919 -12.185 1.00 89.50 229 ALA A C 1
ATOM 1859 O O . ALA A 1 229 ? -7.845 -10.307 -13.269 1.00 89.50 229 ALA A O 1
ATOM 1860 N N . GLN A 1 230 ? -9.528 -10.146 -11.789 1.00 92.25 230 GLN A N 1
ATOM 1861 C CA . GLN A 1 230 ? -10.559 -10.787 -12.616 1.00 92.25 230 GLN A CA 1
ATOM 1862 C C . GLN A 1 230 ? -11.423 -9.776 -13.382 1.00 92.25 230 GLN A C 1
ATOM 1864 O O . GLN A 1 230 ? -12.248 -10.185 -14.197 1.00 92.25 230 GLN A O 1
ATOM 1869 N N . LEU A 1 231 ? -11.251 -8.477 -13.122 1.00 90.06 231 LEU A N 1
ATOM 1870 C CA . LEU A 1 231 ? -11.967 -7.420 -13.827 1.00 90.06 231 LEU A CA 1
ATOM 1871 C C . LEU A 1 231 ? -11.493 -7.324 -15.283 1.00 90.06 231 LEU A C 1
ATOM 1873 O O . LEU A 1 231 ? -10.353 -7.645 -15.618 1.00 90.06 231 LEU A O 1
ATOM 1877 N N . ASP A 1 232 ? -12.380 -6.847 -16.152 1.00 90.94 232 ASP A N 1
ATOM 1878 C CA . ASP A 1 232 ? -12.109 -6.629 -17.578 1.00 90.94 232 ASP A CA 1
ATOM 1879 C C . ASP A 1 232 ? -11.245 -5.385 -17.854 1.00 90.94 232 ASP A C 1
ATOM 1881 O O . ASP A 1 232 ? -10.817 -5.152 -18.987 1.00 90.94 232 ASP A O 1
ATOM 1885 N N . HIS A 1 233 ? -10.965 -4.599 -16.817 1.00 89.56 233 HIS A N 1
ATOM 1886 C CA . HIS A 1 233 ? -10.181 -3.378 -16.873 1.00 89.56 233 HIS A CA 1
ATOM 1887 C C . HIS A 1 233 ? -9.138 -3.320 -15.753 1.00 89.56 233 HIS A C 1
ATOM 1889 O O . HIS A 1 233 ? -9.231 -3.981 -14.718 1.00 89.56 233 HIS A O 1
ATOM 1895 N N . TYR A 1 234 ? -8.112 -2.500 -15.970 1.00 89.69 234 TYR A N 1
ATOM 1896 C CA . TYR A 1 234 ? -7.006 -2.364 -15.033 1.00 89.69 234 TYR A CA 1
ATOM 1897 C C . TYR A 1 234 ? -7.392 -1.540 -13.800 1.00 89.69 234 TYR A C 1
ATOM 1899 O O . TYR A 1 234 ? -7.720 -0.359 -13.908 1.00 89.69 234 TYR A O 1
ATOM 1907 N N . VAL A 1 235 ? -7.212 -2.122 -12.616 1.00 90.31 235 VAL A N 1
ATOM 1908 C CA . VAL A 1 235 ? -7.345 -1.413 -11.342 1.00 90.31 235 VAL A CA 1
ATOM 1909 C C . VAL A 1 235 ? -5.975 -1.322 -10.654 1.00 90.31 235 VAL A C 1
ATOM 1911 O O . VAL A 1 235 ? -5.358 -2.352 -10.370 1.00 90.31 235 VAL A O 1
ATOM 1914 N N . PRO A 1 236 ? -5.461 -0.106 -10.374 1.00 87.19 236 PRO A N 1
ATOM 1915 C CA . PRO A 1 236 ? -4.168 0.111 -9.722 1.00 87.19 236 PRO A CA 1
ATOM 1916 C C . PRO A 1 236 ? -3.903 -0.739 -8.471 1.00 87.19 236 PRO A C 1
ATOM 1918 O O . PRO A 1 236 ? -2.759 -1.163 -8.250 1.00 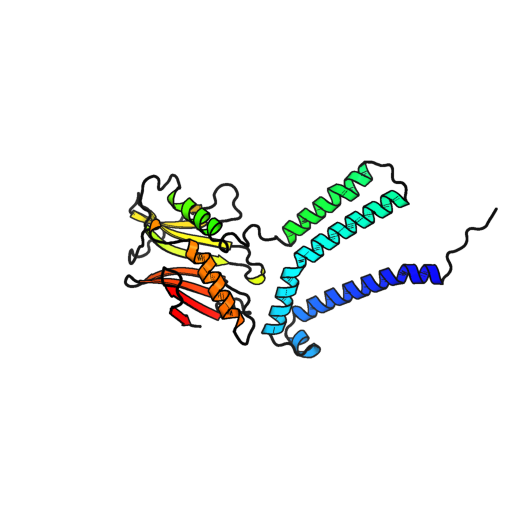87.19 236 PRO A O 1
ATOM 1921 N N . GLY A 1 237 ? -4.942 -0.970 -7.665 1.00 89.81 237 GLY A N 1
ATOM 1922 C CA . GLY A 1 237 ? -4.911 -1.775 -6.446 1.00 89.81 237 GLY A CA 1
ATOM 1923 C C . GLY A 1 237 ? -5.678 -1.125 -5.294 1.00 89.81 237 GLY A C 1
ATOM 1924 O O . GLY A 1 237 ? -6.421 -0.166 -5.488 1.00 89.81 237 GLY A O 1
ATOM 1925 N N . VAL A 1 238 ? -5.471 -1.638 -4.083 1.00 92.56 238 VAL A N 1
ATOM 1926 C CA . VAL A 1 238 ? -6.089 -1.115 -2.852 1.00 92.56 238 VAL A CA 1
ATOM 1927 C C . VAL A 1 238 ? -5.568 0.293 -2.537 1.00 92.56 238 VAL A C 1
ATOM 1929 O O . VAL A 1 238 ? -4.354 0.488 -2.474 1.00 92.56 238 VAL A O 1
ATOM 1932 N N . SER A 1 239 ? -6.4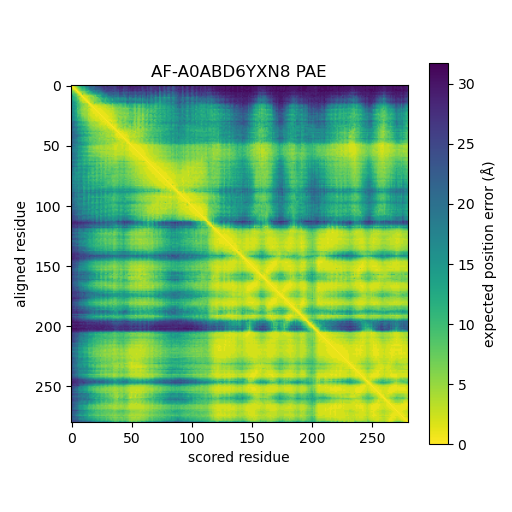66 1.257 -2.321 1.00 91.88 239 SER A N 1
ATOM 1933 C CA . SER A 1 239 ? -6.150 2.593 -1.782 1.00 91.88 239 SER A CA 1
ATOM 1934 C C . SER A 1 239 ? -6.429 2.707 -0.297 1.00 91.88 239 SER A C 1
ATOM 1936 O O . SER A 1 239 ? -5.737 3.459 0.384 1.00 91.88 239 SER A O 1
ATOM 1938 N N . ILE A 1 240 ? -7.451 2.017 0.203 1.00 93.69 240 ILE A N 1
ATOM 1939 C CA . ILE A 1 240 ? -7.912 2.204 1.572 1.00 93.69 240 ILE A CA 1
ATOM 1940 C C . ILE A 1 240 ? -8.500 0.913 2.139 1.00 93.69 240 ILE A C 1
ATOM 1942 O O . ILE A 1 240 ? -9.127 0.136 1.424 1.00 93.69 240 ILE A O 1
ATOM 1946 N N . VAL A 1 241 ? -8.293 0.690 3.430 1.00 95.88 241 VAL A N 1
ATOM 1947 C CA . VAL A 1 241 ? -8.952 -0.349 4.222 1.00 95.88 241 VAL A CA 1
ATOM 1948 C C . VAL A 1 241 ? -9.580 0.337 5.424 1.00 95.88 241 VAL A C 1
ATOM 1950 O O . VAL A 1 241 ? -8.883 1.033 6.154 1.00 95.88 241 VAL A O 1
ATOM 1953 N N . ILE A 1 242 ? -10.878 0.169 5.631 1.00 95.50 242 ILE A N 1
ATOM 1954 C CA . ILE A 1 242 ? -11.635 0.774 6.728 1.00 95.50 242 ILE A CA 1
ATOM 1955 C C . ILE A 1 242 ? -12.228 -0.348 7.569 1.00 95.50 242 ILE A C 1
ATOM 1957 O O . ILE A 1 242 ? -12.721 -1.325 7.019 1.00 95.50 242 ILE A O 1
ATOM 1961 N N . LEU A 1 243 ? -12.192 -0.193 8.886 1.00 95.44 243 LEU A N 1
ATOM 1962 C CA . LEU A 1 243 ? -12.975 -0.971 9.834 1.00 95.44 243 LEU A CA 1
ATOM 1963 C C . LEU A 1 243 ? -13.913 -0.015 10.564 1.00 95.44 243 LEU A C 1
ATOM 1965 O O . LEU A 1 243 ? -13.459 0.948 11.194 1.00 95.44 243 LEU A O 1
ATOM 1969 N N . ASN A 1 244 ? -15.206 -0.293 10.483 1.00 89.50 244 ASN A N 1
ATOM 1970 C CA . ASN A 1 244 ? -16.256 0.459 11.155 1.00 89.50 244 ASN A CA 1
ATOM 1971 C C . ASN A 1 244 ? -17.364 -0.479 11.653 1.00 89.50 244 ASN A C 1
ATOM 1973 O O . ASN A 1 244 ? -17.615 -1.535 11.063 1.00 89.50 244 ASN A O 1
ATOM 1977 N N . GLY A 1 245 ? -18.003 -0.076 12.750 1.00 84.06 245 GLY A N 1
ATOM 1978 C CA . GLY A 1 245 ? -19.214 -0.691 13.278 1.00 84.06 245 GLY A CA 1
ATOM 1979 C C . GLY A 1 245 ? -20.451 0.087 12.836 1.00 84.06 245 GLY A C 1
ATOM 1980 O O . GLY A 1 245 ? -20.423 1.317 12.791 1.00 84.06 245 GLY A O 1
ATOM 1981 N N . PHE A 1 246 ? -21.521 -0.622 12.484 1.00 77.00 246 PHE A N 1
ATOM 1982 C CA . PHE A 1 246 ? -22.849 -0.037 12.325 1.00 77.00 246 PHE A CA 1
ATOM 1983 C C . PHE A 1 246 ? -23.915 -1.015 12.819 1.00 77.00 246 PHE A C 1
ATOM 1985 O O . PHE A 1 246 ? -23.980 -2.152 12.354 1.00 77.00 246 PHE A O 1
ATOM 1992 N N . GLN A 1 247 ? -24.755 -0.569 13.753 1.00 73.94 247 GLN A N 1
ATOM 1993 C CA . GLN A 1 247 ? -25.830 -1.362 14.360 1.00 73.94 247 GLN A CA 1
ATOM 1994 C C . GLN A 1 247 ? -25.330 -2.681 14.976 1.00 73.94 247 GLN A C 1
ATOM 1996 O O . GLN A 1 247 ? -25.992 -3.715 14.895 1.00 73.94 247 GLN A O 1
ATOM 2001 N N . GLY A 1 248 ? -24.149 -2.647 15.599 1.00 74.62 248 GLY A N 1
ATOM 2002 C CA . GLY A 1 248 ? -23.533 -3.814 16.237 1.00 74.62 248 GLY A CA 1
ATOM 2003 C C . GLY A 1 248 ? -22.841 -4.802 15.287 1.00 74.62 248 GLY A C 1
ATOM 2004 O O . GLY A 1 248 ? -22.261 -5.781 15.762 1.00 74.62 248 GLY A O 1
ATOM 2005 N N . GLU A 1 249 ? -22.835 -4.556 13.974 1.00 85.81 249 GLU A N 1
ATOM 2006 C CA . GLU A 1 249 ? -22.060 -5.340 13.009 1.00 85.81 249 GLU A CA 1
ATOM 2007 C C . GLU A 1 249 ? -20.782 -4.603 12.598 1.00 85.81 249 GLU A C 1
ATOM 2009 O O . GLU A 1 249 ? -20.811 -3.452 12.165 1.00 85.81 249 GLU A O 1
ATOM 2014 N N . TRP A 1 250 ? -19.644 -5.290 12.722 1.00 92.19 250 TRP A N 1
ATOM 2015 C CA . TRP A 1 250 ? -18.334 -4.773 12.332 1.00 92.19 250 TRP A CA 1
ATOM 2016 C C . TRP A 1 250 ? -17.885 -5.376 11.014 1.00 92.19 250 TRP A C 1
ATOM 2018 O O . TRP A 1 250 ? -17.796 -6.601 10.873 1.00 92.19 250 TRP A O 1
ATOM 2028 N N . THR A 1 251 ? -17.548 -4.504 10.068 1.00 95.19 251 THR A N 1
ATOM 2029 C CA . THR A 1 251 ? -17.129 -4.913 8.728 1.00 95.19 251 THR A CA 1
ATOM 2030 C C . THR A 1 251 ? -15.843 -4.220 8.316 1.00 95.19 251 THR A C 1
ATOM 2032 O O . THR A 1 251 ? -15.558 -3.087 8.711 1.00 95.19 251 THR A O 1
ATOM 2035 N N . TRP A 1 252 ? -15.057 -4.919 7.504 1.00 97.19 252 TRP A N 1
ATOM 2036 C CA . TRP A 1 252 ? -13.943 -4.324 6.791 1.00 97.19 252 TRP A CA 1
ATOM 2037 C C . TRP A 1 252 ? -14.393 -3.913 5.398 1.00 97.19 252 TRP A C 1
ATOM 2039 O O . TRP A 1 252 ? -14.901 -4.736 4.643 1.00 97.19 252 TRP A O 1
ATOM 2049 N N . THR A 1 253 ? -14.136 -2.668 5.024 1.00 97.00 253 THR A N 1
ATOM 2050 C CA . THR A 1 253 ? -14.306 -2.184 3.655 1.00 97.00 253 THR A CA 1
ATOM 2051 C C . THR A 1 253 ? -12.939 -1.956 3.025 1.00 97.00 253 THR A C 1
ATOM 2053 O O . THR A 1 253 ? -12.133 -1.185 3.543 1.00 97.00 253 THR A O 1
ATOM 2056 N N . VAL A 1 254 ? -12.665 -2.609 1.899 1.00 97.12 254 VAL A N 1
ATOM 2057 C CA . VAL A 1 254 ? -11.435 -2.439 1.121 1.00 97.12 254 VAL A CA 1
ATOM 2058 C C . VAL A 1 254 ? -11.764 -1.694 -0.166 1.00 97.12 254 VAL A C 1
ATOM 2060 O O . VAL A 1 254 ? -12.388 -2.247 -1.070 1.00 97.12 254 VAL A O 1
ATOM 2063 N N . GLY A 1 255 ? -11.334 -0.438 -0.248 1.00 95.75 255 GLY A N 1
ATOM 2064 C CA . GLY A 1 255 ? -11.508 0.405 -1.425 1.00 95.75 255 GLY A CA 1
ATOM 2065 C C . GLY A 1 255 ? -10.368 0.216 -2.420 1.00 95.75 255 GLY A C 1
ATOM 2066 O O . GLY A 1 255 ? -9.185 0.329 -2.075 1.00 95.75 255 GLY A O 1
ATOM 2067 N N . LEU A 1 256 ? -10.725 -0.053 -3.671 1.00 93.94 256 LEU A N 1
ATOM 2068 C CA . LEU A 1 256 ? -9.807 -0.102 -4.797 1.00 93.94 256 LEU A CA 1
ATOM 2069 C C . LEU A 1 256 ? -9.748 1.245 -5.507 1.00 93.94 256 LEU A C 1
ATOM 2071 O O . LEU A 1 256 ? -10.774 1.821 -5.867 1.00 93.94 256 LEU A O 1
ATOM 2075 N N . ASN A 1 257 ? -8.535 1.728 -5.757 1.00 90.62 257 ASN A N 1
ATOM 2076 C CA . ASN A 1 257 ? -8.325 2.957 -6.503 1.00 90.62 257 ASN A CA 1
ATOM 2077 C C . ASN A 1 257 ? -8.485 2.699 -7.993 1.00 90.62 257 ASN A C 1
ATOM 2079 O O . ASN A 1 257 ? -7.732 1.896 -8.540 1.00 90.62 257 ASN A O 1
ATOM 2083 N N . GLY A 1 258 ? -9.368 3.439 -8.648 1.00 87.06 258 GLY A N 1
ATOM 2084 C CA . GLY A 1 258 ? -9.451 3.474 -10.097 1.00 87.06 258 GLY A CA 1
ATOM 2085 C C . GLY A 1 258 ? -8.374 4.340 -10.741 1.00 87.06 258 GLY A C 1
ATOM 2086 O O . GLY A 1 258 ? -7.653 5.101 -10.086 1.00 87.06 258 GLY A O 1
ATOM 2087 N N . ILE A 1 259 ? -8.288 4.275 -12.069 1.00 84.50 259 ILE A N 1
ATOM 2088 C CA . ILE A 1 259 ? -7.263 4.992 -12.852 1.00 84.50 259 ILE A CA 1
ATOM 2089 C C . ILE A 1 259 ? -7.365 6.528 -12.770 1.00 84.50 259 ILE A C 1
ATOM 2091 O O . ILE A 1 259 ? -6.395 7.226 -13.068 1.00 84.50 259 ILE A O 1
ATOM 2095 N N . ARG A 1 260 ? -8.516 7.055 -12.325 1.00 81.12 260 ARG A N 1
ATOM 2096 C CA . ARG A 1 260 ? -8.795 8.493 -12.146 1.00 81.12 260 ARG A CA 1
ATOM 2097 C C . ARG A 1 260 ? -8.668 8.981 -10.696 1.00 81.12 260 ARG A C 1
ATOM 2099 O O . ARG A 1 260 ? -9.222 10.024 -10.366 1.00 81.12 260 ARG A O 1
ATOM 2106 N N . ASN A 1 261 ? -7.951 8.250 -9.839 1.00 73.50 261 ASN A N 1
ATOM 2107 C CA . ASN A 1 261 ? -7.735 8.595 -8.423 1.00 73.50 261 ASN A CA 1
ATOM 2108 C C . ASN A 1 261 ? -9.031 8.755 -7.610 1.00 73.50 261 ASN A C 1
ATOM 2110 O O . ASN A 1 261 ? -9.138 9.622 -6.745 1.00 73.50 261 ASN A O 1
ATOM 2114 N N . ARG A 1 262 ? -10.021 7.914 -7.904 1.00 83.12 262 ARG A N 1
ATOM 2115 C CA . ARG A 1 262 ? -11.242 7.762 -7.113 1.00 83.12 262 ARG A CA 1
ATOM 2116 C C . ARG A 1 262 ? -11.395 6.296 -6.755 1.00 83.12 262 ARG A C 1
ATOM 2118 O O . ARG A 1 262 ? -10.963 5.447 -7.535 1.00 83.12 262 ARG A O 1
ATOM 2125 N N . THR A 1 263 ? -12.023 6.002 -5.624 1.00 86.75 263 THR A N 1
ATOM 2126 C CA . THR A 1 263 ? -12.436 4.628 -5.337 1.00 86.75 263 THR A CA 1
ATOM 2127 C C . THR A 1 263 ? -13.393 4.172 -6.436 1.00 86.75 263 THR A C 1
ATOM 2129 O O . THR A 1 263 ? -14.331 4.893 -6.766 1.00 86.75 263 THR A O 1
ATOM 2132 N N . GLU A 1 264 ? -13.083 3.046 -7.071 1.00 89.38 264 GLU A N 1
ATOM 2133 C CA . GLU A 1 264 ? -13.853 2.493 -8.195 1.00 89.38 264 GLU A CA 1
ATOM 2134 C C . GLU A 1 264 ? -14.738 1.337 -7.737 1.00 89.38 264 GLU A C 1
ATOM 2136 O O . GLU A 1 264 ? -15.864 1.209 -8.201 1.00 89.38 264 GLU A O 1
ATOM 2141 N N . ILE A 1 265 ? -14.233 0.521 -6.809 1.00 93.75 265 ILE A N 1
ATOM 2142 C CA . ILE A 1 265 ? -14.940 -0.613 -6.213 1.00 93.75 265 ILE A CA 1
ATOM 2143 C C . ILE A 1 265 ? -14.572 -0.688 -4.733 1.00 93.75 265 ILE A C 1
ATOM 2145 O O . ILE A 1 265 ? -13.415 -0.477 -4.360 1.00 93.75 265 ILE A O 1
ATOM 2149 N N . ASN A 1 266 ? -15.546 -1.032 -3.901 1.00 95.94 266 ASN A N 1
ATOM 2150 C CA . ASN A 1 266 ? -15.382 -1.352 -2.494 1.00 95.94 266 ASN A CA 1
ATOM 2151 C C . ASN A 1 266 ? -15.795 -2.801 -2.254 1.00 95.94 266 ASN A C 1
ATOM 2153 O O . ASN A 1 266 ? -16.908 -3.191 -2.598 1.00 95.94 266 ASN A O 1
ATOM 2157 N N . TYR A 1 267 ? -14.918 -3.580 -1.628 1.00 97.25 267 TYR A N 1
ATOM 2158 C CA . TYR A 1 267 ? -15.228 -4.927 -1.158 1.00 97.25 267 TYR A CA 1
ATOM 2159 C C . TYR A 1 267 ? -15.492 -4.913 0.341 1.00 97.25 267 TYR A C 1
ATOM 2161 O O 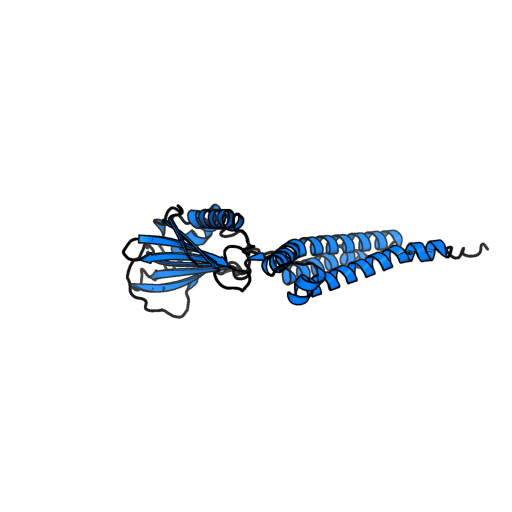. TYR A 1 267 ? -14.710 -4.344 1.103 1.00 97.25 267 TYR A O 1
ATOM 2169 N N . VAL A 1 268 ? -16.568 -5.566 0.762 1.00 97.00 268 VAL A N 1
ATOM 2170 C CA . VAL A 1 268 ? -16.987 -5.662 2.159 1.00 97.00 268 VAL A CA 1
ATOM 2171 C C . VAL A 1 268 ? -16.703 -7.066 2.676 1.00 97.00 268 VAL A C 1
ATOM 2173 O O . VAL A 1 268 ? -17.018 -8.068 2.027 1.00 97.00 268 VAL A O 1
ATOM 2176 N N . TYR A 1 269 ? -16.110 -7.132 3.860 1.00 97.56 269 TYR A N 1
ATOM 2177 C CA . TYR A 1 269 ? -15.761 -8.361 4.551 1.00 97.56 269 TYR A CA 1
ATOM 2178 C C . TYR A 1 269 ? -16.287 -8.335 5.984 1.00 97.56 269 TYR A C 1
ATOM 2180 O O . TYR A 1 269 ? -16.325 -7.285 6.624 1.00 97.56 269 TYR A O 1
ATOM 2188 N N . ASP A 1 270 ? -16.614 -9.508 6.519 1.00 95.62 270 ASP A N 1
ATOM 2189 C CA . ASP A 1 270 ? -16.882 -9.657 7.949 1.00 95.62 270 ASP A CA 1
ATOM 2190 C C . ASP A 1 270 ? -15.609 -9.424 8.786 1.00 95.62 270 ASP A C 1
ATOM 2192 O O . ASP A 1 270 ? -14.491 -9.400 8.264 1.00 95.62 270 ASP A O 1
ATOM 2196 N N . LEU A 1 271 ? -15.754 -9.313 10.110 1.00 94.88 271 LEU A N 1
ATOM 2197 C CA . LEU A 1 271 ? -14.631 -9.104 11.034 1.00 94.88 271 LEU A CA 1
ATOM 2198 C C . LEU A 1 271 ? -13.516 -10.173 10.925 1.00 94.88 271 LEU A C 1
ATOM 2200 O O . LEU A 1 271 ? -12.359 -9.885 11.227 1.00 94.88 271 LEU A O 1
ATOM 2204 N N . LYS A 1 272 ? -13.838 -11.390 10.460 1.00 95.06 272 LYS A N 1
ATOM 2205 C CA . LYS A 1 272 ? -12.896 -12.512 10.254 1.00 95.06 272 LYS A CA 1
ATOM 2206 C C . LYS A 1 272 ? -12.240 -12.489 8.860 1.00 95.06 272 LYS A C 1
ATOM 2208 O O . LYS A 1 272 ? -11.430 -13.365 8.518 1.00 95.06 272 LYS A O 1
ATOM 2213 N N . GLY A 1 273 ? -12.584 -11.506 8.032 1.00 95.75 273 GLY A N 1
ATOM 2214 C CA . GLY A 1 273 ? -12.079 -11.322 6.678 1.00 95.75 273 GLY A CA 1
ATOM 2215 C C . GLY A 1 273 ? -12.689 -12.278 5.663 1.00 95.75 273 GLY A C 1
ATOM 2216 O O . GLY A 1 273 ? -11.995 -12.682 4.729 1.00 95.75 273 GLY A O 1
ATOM 2217 N N . ASN A 1 274 ? -13.934 -12.708 5.861 1.00 97.00 274 ASN A N 1
ATOM 2218 C CA . ASN A 1 274 ? -14.696 -13.425 4.845 1.00 97.00 274 ASN A CA 1
ATOM 2219 C C . ASN A 1 274 ? -15.472 -12.421 4.000 1.00 97.00 274 ASN A C 1
ATOM 2221 O O . ASN A 1 274 ? -16.123 -11.527 4.532 1.00 97.00 274 ASN A O 1
ATOM 2225 N N . TYR A 1 275 ? -15.390 -12.575 2.683 1.00 97.00 275 TYR A N 1
ATOM 2226 C CA . TYR A 1 275 ? -16.077 -11.708 1.734 1.00 97.00 275 TYR A CA 1
ATOM 2227 C C . TYR A 1 275 ? -17.600 -11.781 1.907 1.00 97.00 275 TYR A C 1
ATOM 2229 O O . TYR A 1 275 ? -18.151 -12.878 2.017 1.00 97.00 275 TYR A O 1
ATOM 2237 N N . GLN A 1 276 ? -18.265 -10.627 1.888 1.00 95.75 276 GLN A N 1
ATOM 2238 C CA . GLN A 1 276 ? -19.719 -10.506 2.012 1.00 95.75 276 GLN A CA 1
ATOM 2239 C C . GLN A 1 276 ? -20.352 -9.912 0.752 1.00 95.75 276 GLN A C 1
ATOM 2241 O O . GLN A 1 276 ? -21.293 -10.490 0.207 1.00 95.75 276 GLN A O 1
ATOM 2246 N N . SER A 1 277 ? -19.855 -8.765 0.288 1.00 95.69 277 SER A N 1
ATOM 2247 C CA . SER A 1 277 ? -20.459 -8.015 -0.817 1.00 95.69 277 SER A CA 1
ATOM 2248 C C . SER A 1 277 ? -19.481 -7.026 -1.454 1.00 95.69 277 SER A C 1
ATOM 2250 O O . SER A 1 277 ? -18.358 -6.842 -0.982 1.00 95.69 277 SER A O 1
ATOM 2252 N N . GLU A 1 278 ? -19.918 -6.380 -2.534 1.00 94.81 278 GLU A N 1
ATOM 2253 C CA . GLU A 1 278 ? -19.182 -5.329 -3.232 1.00 94.81 278 GLU A CA 1
ATOM 2254 C C . GLU A 1 278 ? -20.126 -4.220 -3.709 1.00 94.81 278 GLU A C 1
ATOM 2256 O O . GLU A 1 278 ? -21.315 -4.463 -3.930 1.00 94.81 278 GLU A O 1
ATOM 2261 N N . TRP A 1 279 ? -19.606 -3.002 -3.861 1.00 93.56 279 TRP A N 1
ATOM 2262 C CA . TRP A 1 279 ? -20.333 -1.858 -4.421 1.00 93.56 279 TRP A CA 1
ATOM 2263 C C . TRP A 1 279 ? -19.376 -0.854 -5.084 1.00 93.56 279 TRP A C 1
ATOM 2265 O O . TRP A 1 279 ? -18.181 -0.847 -4.787 1.00 93.56 279 TRP A O 1
ATOM 2275 N N . GLN A 1 280 ? -19.901 -0.031 -6.000 1.00 87.12 280 GLN A N 1
ATOM 2276 C CA . GLN A 1 280 ? -19.160 1.003 -6.745 1.00 87.12 280 GLN A CA 1
ATOM 2277 C C . GLN A 1 280 ? -19.389 2.391 -6.152 1.00 87.12 280 GLN A C 1
ATOM 2279 O O . GLN A 1 280 ? -20.570 2.722 -5.896 1.00 87.12 280 GLN A O 1
#

Organism: Enterococcus casseliflavus (NCBI:txid37734)

Foldseek 3Di:
DDDPPDPPPVNVVVVCVVVVVVVVVVVVVVVLVVLLVDQVSVCVPPVDHLQRSLVVVLVVLVCQLVVLVVVLVVQQVVLVVCCVVVVPPDVVSCCVRNPVVSVVSVVCSCVVSVLAPCQCQLQALVSLVVQLVVPCVDPQNPPHWKKWAKKKWFQPQLSSSHPIKMWTWIQRPVPRFIWIWIADPPDPPDRIDIDPDGDHDDPPDIDTSVVFSSSLRSVLQVVQVVVQVPDPGHFSGWGMWMWHDDPHFIKIWTFTAHSVRDGPKIWIAGSNNHTDDMDD